Protein AF-A0A7S0EUP1-F1 (afdb_monomer_lite)

Radius of gyration: 25.53 Å; chains: 1; bounding box: 79×36×69 Å

Foldseek 3Di:
DPPVCPVVVLVVVVVVVVVVVVVVVPPPDPPPDPDDPDDDDDDDDDDDDDDDDPPDPPPPPDPPPDDPVNVCVPVVLVVVLVVLLVVLQVCQVLLVVCLVVLANPPPQCQVLLSQLLVLVLQCLVCVVVVPVSSVSSRVSSNVSSVVSNVSVQVSCPPPHPCNVVSVCCNVVSVVVSCVVSCCVVVVPPPPD

Structure (mmCIF, N/CA/C/O backbone):
data_AF-A0A7S0EUP1-F1
#
_entry.id   AF-A0A7S0EUP1-F1
#
loop_
_atom_site.group_PDB
_atom_site.id
_atom_site.type_symbol
_atom_site.label_atom_id
_atom_site.label_alt_id
_atom_site.label_comp_id
_atom_site.label_asym_id
_atom_site.label_entity_id
_atom_site.label_seq_id
_atom_site.pdbx_PDB_ins_code
_atom_site.Cartn_x
_atom_site.Cartn_y
_atom_site.Cartn_z
_atom_site.occupancy
_atom_site.B_iso_or_equiv
_atom_site.auth_seq_id
_atom_site.auth_comp_id
_atom_site.auth_asym_id
_atom_site.auth_atom_id
_atom_site.pdbx_PDB_model_num
ATOM 1 N N . VAL A 1 1 ? -29.464 3.414 3.452 1.00 40.53 1 VAL A N 1
ATOM 2 C CA . VAL A 1 1 ? -29.486 2.999 2.027 1.00 40.53 1 VAL A CA 1
ATOM 3 C C . VAL A 1 1 ? -28.199 3.430 1.307 1.00 40.53 1 VAL A C 1
ATOM 5 O O . VAL A 1 1 ? -27.909 2.930 0.233 1.00 40.53 1 VAL A O 1
ATOM 8 N N . ASP A 1 2 ? -27.314 4.183 1.969 1.00 42.66 2 ASP A N 1
ATOM 9 C CA . ASP A 1 2 ? -26.040 4.679 1.410 1.00 42.66 2 ASP A CA 1
ATOM 10 C C . ASP A 1 2 ? -24.843 3.704 1.450 1.00 42.66 2 ASP A C 1
ATOM 12 O O . ASP A 1 2 ? -23.745 4.044 1.022 1.00 42.66 2 ASP A O 1
ATOM 16 N N . LEU A 1 3 ? -25.026 2.472 1.939 1.00 43.38 3 LEU A N 1
ATOM 17 C CA . LEU A 1 3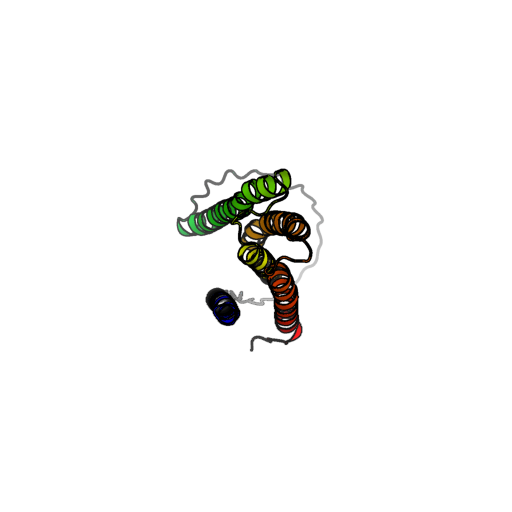 ? -23.946 1.476 2.075 1.00 43.38 3 LEU A CA 1
ATOM 18 C C . LEU A 1 3 ? -23.713 0.619 0.818 1.00 43.38 3 LEU A C 1
ATOM 20 O O . LEU A 1 3 ? -22.712 -0.086 0.743 1.00 43.38 3 LEU A O 1
ATOM 24 N N . LEU A 1 4 ? -24.596 0.699 -0.182 1.00 40.56 4 LEU A N 1
ATOM 25 C CA . LEU A 1 4 ? -24.480 -0.056 -1.440 1.00 40.56 4 LEU A CA 1
ATOM 26 C C . LEU A 1 4 ? -23.762 0.715 -2.561 1.00 40.56 4 LEU A C 1
ATOM 28 O O . LEU A 1 4 ? -23.446 0.133 -3.593 1.00 40.56 4 LEU A O 1
ATOM 32 N N . VAL A 1 5 ? -23.456 2.000 -2.352 1.00 45.22 5 VAL A N 1
ATOM 33 C CA . VAL A 1 5 ? -22.794 2.857 -3.355 1.00 45.22 5 VAL A CA 1
ATOM 34 C C . VAL A 1 5 ? -21.263 2.859 -3.202 1.00 45.22 5 VAL A C 1
ATOM 36 O O . VAL A 1 5 ? -20.550 3.208 -4.139 1.00 45.22 5 VAL A O 1
ATOM 39 N N . GLN A 1 6 ? -20.711 2.405 -2.071 1.00 44.81 6 GLN A N 1
ATOM 40 C CA . GLN A 1 6 ? -19.262 2.452 -1.830 1.00 44.81 6 GLN A CA 1
ATOM 41 C C . GLN A 1 6 ? -18.363 1.533 -2.688 1.00 44.81 6 GLN A C 1
ATOM 43 O O . GLN A 1 6 ? -17.251 1.977 -2.990 1.00 44.81 6 GLN A O 1
ATOM 48 N N . PRO A 1 7 ? -18.750 0.320 -3.146 1.00 49.88 7 PRO A N 1
ATOM 49 C CA . PRO A 1 7 ? -17.817 -0.496 -3.929 1.00 49.88 7 PRO A CA 1
ATOM 50 C C . PRO A 1 7 ? -17.544 0.094 -5.323 1.00 49.88 7 PRO A C 1
ATOM 52 O O . PRO A 1 7 ? -16.466 -0.119 -5.872 1.00 49.88 7 PRO A O 1
ATOM 55 N N . ALA A 1 8 ? -18.466 0.893 -5.874 1.00 41.78 8 ALA A N 1
ATOM 56 C CA . ALA A 1 8 ? -18.314 1.491 -7.200 1.00 41.78 8 ALA A CA 1
ATOM 57 C C . ALA A 1 8 ? -17.192 2.543 -7.248 1.00 41.78 8 ALA A C 1
ATOM 59 O O . ALA A 1 8 ? -16.405 2.560 -8.188 1.00 41.78 8 ALA A O 1
ATOM 60 N N . TRP A 1 9 ? -17.051 3.371 -6.209 1.00 44.22 9 TRP A N 1
ATOM 61 C CA . TRP A 1 9 ? -15.986 4.381 -6.145 1.00 44.22 9 TRP A CA 1
ATOM 62 C C . TRP A 1 9 ? -14.607 3.757 -5.943 1.00 44.22 9 TRP A C 1
ATOM 64 O O . TRP A 1 9 ? -13.640 4.213 -6.547 1.00 44.22 9 TRP A O 1
ATOM 74 N N . ALA A 1 10 ? -14.517 2.684 -5.152 1.00 46.25 10 ALA A N 1
ATOM 75 C CA . ALA A 1 10 ? -13.278 1.929 -4.996 1.00 46.25 10 ALA A CA 1
ATOM 76 C C . ALA A 1 10 ? -12.865 1.261 -6.316 1.00 46.25 10 ALA A C 1
ATOM 78 O O . ALA A 1 10 ? -11.698 1.335 -6.690 1.00 46.25 10 ALA A O 1
ATOM 79 N N . MET A 1 11 ? -13.818 0.696 -7.070 1.00 48.28 11 MET A N 1
ATOM 80 C CA . MET A 1 11 ? -13.548 0.163 -8.408 1.00 48.28 11 MET A CA 1
ATOM 81 C C . MET A 1 11 ? -13.190 1.254 -9.419 1.00 48.28 11 MET A C 1
ATOM 83 O O . MET A 1 11 ? -12.338 1.011 -10.264 1.00 48.28 11 MET A O 1
ATOM 87 N N . LEU A 1 12 ? -13.767 2.455 -9.337 1.00 49.44 12 LEU A N 1
ATOM 88 C CA . LEU A 1 12 ? -13.414 3.580 -10.211 1.00 49.44 12 LEU A CA 1
ATOM 89 C C . LEU A 1 12 ? -12.029 4.152 -9.890 1.00 49.44 12 LEU A C 1
ATOM 91 O O . LEU A 1 12 ? -11.279 4.463 -10.813 1.00 49.44 12 LEU A O 1
ATOM 95 N N . LEU A 1 13 ? -11.649 4.227 -8.612 1.00 51.53 13 LEU A N 1
ATOM 96 C CA . LEU A 1 13 ? -10.283 4.550 -8.187 1.00 51.53 13 LEU A CA 1
ATOM 97 C C . LEU A 1 13 ? -9.297 3.482 -8.661 1.00 51.53 13 LEU A C 1
ATOM 99 O O . LEU A 1 13 ? -8.255 3.828 -9.207 1.00 51.53 13 LEU A O 1
ATOM 103 N N . PHE A 1 14 ? -9.648 2.201 -8.524 1.00 49.12 14 PHE A N 1
ATOM 104 C CA . PHE A 1 14 ? -8.824 1.090 -8.998 1.00 49.12 14 PHE A CA 1
ATOM 105 C C . PHE A 1 14 ? -8.705 1.082 -10.529 1.00 49.12 14 PHE A C 1
ATOM 107 O O . PHE A 1 14 ? -7.613 0.908 -11.051 1.00 49.12 14 PHE A O 1
ATOM 114 N N . SER A 1 15 ? -9.791 1.369 -11.251 1.00 46.56 15 SER A N 1
ATOM 115 C CA . SER A 1 15 ? -9.812 1.492 -12.717 1.00 46.56 15 SER A CA 1
ATOM 116 C C . SER A 1 15 ? -9.016 2.704 -13.197 1.00 46.56 15 SER A C 1
ATOM 118 O O . SER A 1 15 ? -8.303 2.615 -14.190 1.00 46.56 15 SER A O 1
ATOM 120 N N . SER A 1 16 ? -9.082 3.825 -12.473 1.00 47.06 16 SER A N 1
ATOM 121 C CA . SER A 1 16 ? -8.298 5.029 -12.773 1.00 47.06 16 SER A CA 1
ATOM 122 C C . SER A 1 16 ? -6.808 4.806 -12.506 1.00 47.06 16 SER A C 1
ATOM 124 O O . SER A 1 16 ? -5.974 5.206 -13.313 1.00 47.06 16 SER A O 1
ATOM 126 N N . LEU A 1 17 ? -6.467 4.097 -11.424 1.00 50.16 17 LEU A N 1
ATOM 127 C CA . LEU A 1 17 ? -5.104 3.651 -11.124 1.00 50.16 17 LEU A CA 1
ATOM 128 C C . LEU A 1 17 ? -4.578 2.676 -12.187 1.00 50.16 17 LEU A C 1
ATOM 130 O O . LEU A 1 17 ? -3.443 2.825 -12.636 1.00 50.16 17 LEU A O 1
ATOM 134 N N . LEU A 1 18 ? -5.411 1.737 -12.644 1.00 51.88 18 LEU A N 1
ATOM 135 C CA . LEU A 1 18 ? -5.081 0.802 -13.722 1.00 51.88 18 LEU A CA 1
ATOM 136 C C . LEU A 1 18 ? -4.867 1.537 -15.058 1.00 51.88 18 LEU A C 1
ATOM 138 O O . LEU A 1 18 ? -3.911 1.251 -15.776 1.00 51.88 18 LEU A O 1
ATOM 142 N N . ALA A 1 19 ? -5.706 2.532 -15.364 1.00 47.28 19 ALA A N 1
ATOM 143 C CA . ALA A 1 19 ? -5.577 3.369 -16.554 1.00 47.28 19 ALA A CA 1
ATOM 144 C C . ALA A 1 19 ? -4.312 4.247 -16.516 1.00 47.28 19 ALA A C 1
ATOM 146 O O . ALA A 1 19 ? -3.619 4.373 -17.526 1.00 47.28 19 ALA A O 1
ATOM 147 N N . SER A 1 20 ? -3.954 4.809 -15.355 1.00 46.6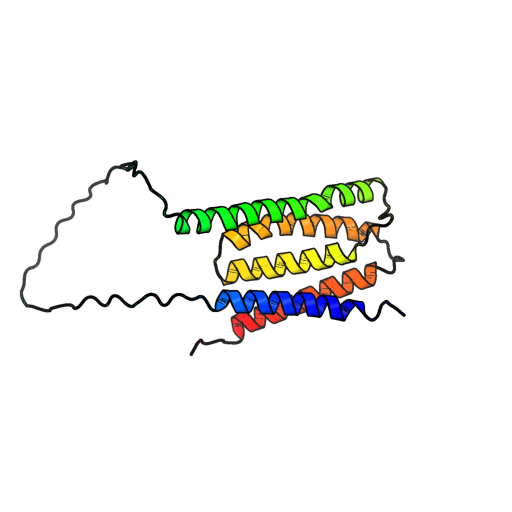6 20 SER A N 1
ATOM 148 C CA . SER A 1 20 ? -2.698 5.553 -15.180 1.00 46.66 20 SER A CA 1
ATOM 149 C C . SER A 1 20 ? -1.458 4.658 -15.278 1.00 46.66 20 SER A C 1
ATOM 151 O O . SER A 1 20 ? -0.453 5.081 -15.848 1.00 46.66 20 SER A O 1
ATOM 153 N N . ALA A 1 21 ? -1.520 3.415 -14.792 1.00 46.88 21 ALA A N 1
ATOM 154 C CA . ALA A 1 21 ? -0.434 2.446 -14.947 1.00 46.88 21 ALA A CA 1
ATOM 155 C C . ALA A 1 21 ? -0.240 2.029 -16.419 1.00 46.88 21 ALA A C 1
ATOM 157 O O . ALA A 1 21 ? 0.891 1.982 -16.906 1.00 46.88 21 ALA A O 1
ATOM 158 N N . ALA A 1 22 ? -1.333 1.817 -17.161 1.00 44.09 22 ALA A N 1
ATOM 159 C CA . ALA A 1 22 ? -1.285 1.504 -18.590 1.00 44.09 22 ALA A CA 1
ATOM 160 C C . ALA A 1 22 ? -0.706 2.656 -19.434 1.00 44.09 22 ALA A C 1
ATOM 162 O O . ALA A 1 22 ? 0.051 2.415 -20.375 1.00 44.09 22 ALA A O 1
ATOM 163 N N . ALA A 1 23 ? -0.993 3.912 -19.074 1.00 47.16 23 ALA A N 1
ATOM 164 C CA . ALA A 1 23 ? -0.442 5.083 -19.759 1.00 47.16 23 ALA A CA 1
ATOM 165 C C . ALA A 1 23 ? 1.085 5.217 -19.588 1.00 47.16 23 ALA A C 1
ATOM 167 O O . ALA A 1 23 ? 1.767 5.679 -20.501 1.00 47.16 23 ALA A O 1
ATOM 168 N N . PHE A 1 24 ? 1.640 4.776 -18.454 1.00 42.31 24 PHE A N 1
ATOM 169 C CA . PHE A 1 24 ? 3.083 4.841 -18.195 1.00 42.31 24 PHE A CA 1
ATOM 170 C C . PHE A 1 24 ? 3.867 3.708 -18.883 1.00 42.31 24 PHE A C 1
ATOM 172 O O . PHE A 1 24 ? 5.020 3.896 -19.265 1.00 42.31 24 PHE A O 1
ATOM 179 N N . SER A 1 25 ? 3.229 2.554 -19.112 1.00 45.16 25 SER A N 1
ATOM 180 C CA . SER A 1 25 ? 3.839 1.411 -19.809 1.00 45.16 25 SER A CA 1
ATOM 181 C C . SER A 1 25 ? 4.102 1.658 -21.303 1.00 45.16 25 SER A C 1
ATOM 183 O O . SER A 1 25 ? 4.879 0.921 -21.905 1.00 45.16 25 SER A O 1
ATOM 185 N N . ASN A 1 26 ? 3.487 2.676 -21.915 1.00 42.88 26 ASN A N 1
ATOM 186 C CA . ASN A 1 26 ? 3.610 2.947 -23.354 1.00 42.88 26 ASN A CA 1
ATOM 187 C C . ASN A 1 26 ? 4.825 3.811 -23.746 1.00 42.88 26 ASN A C 1
ATOM 189 O O . ASN A 1 26 ? 5.068 4.022 -24.931 1.00 42.88 26 ASN A O 1
ATOM 193 N N . HIS A 1 27 ? 5.634 4.275 -22.788 1.00 43.12 27 HIS A N 1
ATOM 194 C CA . HIS A 1 27 ? 6.882 4.998 -23.067 1.00 43.12 27 HIS A CA 1
ATOM 195 C C . HIS A 1 27 ? 8.117 4.083 -23.036 1.00 43.12 27 HIS A C 1
ATOM 197 O O . HIS A 1 27 ? 9.160 4.416 -22.477 1.00 43.12 27 HIS A O 1
ATOM 203 N N . GLY A 1 28 ? 8.020 2.924 -23.690 1.00 44.00 28 GLY A N 1
ATOM 204 C CA . GLY A 1 28 ? 9.195 2.174 -24.120 1.00 44.00 28 GLY A CA 1
ATOM 205 C C . GLY A 1 28 ? 9.882 2.923 -25.260 1.00 44.00 28 GLY A C 1
ATOM 206 O O . GLY A 1 28 ? 9.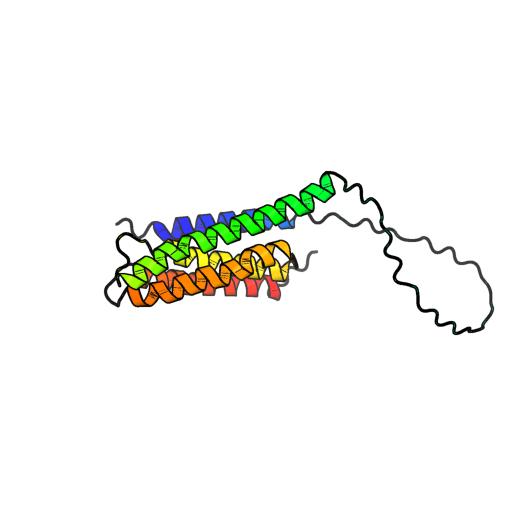504 2.785 -26.418 1.00 44.00 28 GLY A O 1
ATOM 207 N N . THR A 1 29 ? 10.880 3.748 -24.948 1.00 49.41 29 THR A N 1
ATOM 208 C CA . THR A 1 29 ? 11.808 4.290 -25.949 1.00 49.41 29 THR A CA 1
ATOM 209 C C . THR A 1 29 ? 12.403 3.139 -26.766 1.00 49.41 29 THR A C 1
ATOM 211 O O . THR A 1 29 ? 13.040 2.265 -26.171 1.00 49.41 29 THR A O 1
ATOM 214 N N . PRO A 1 30 ? 12.255 3.116 -28.103 1.00 44.34 30 PRO A N 1
ATOM 215 C CA . PRO A 1 30 ? 12.937 2.130 -28.922 1.00 44.34 30 PRO A CA 1
ATOM 216 C C . PRO A 1 30 ? 14.434 2.437 -28.869 1.00 44.34 30 PRO A C 1
ATOM 218 O O . PRO A 1 30 ? 14.899 3.433 -29.425 1.00 44.34 30 PRO A O 1
ATOM 221 N N . LEU A 1 31 ? 15.198 1.590 -28.175 1.00 45.16 31 LEU A N 1
ATOM 222 C CA . LEU A 1 31 ? 16.647 1.567 -28.316 1.00 45.16 31 LEU A CA 1
ATOM 223 C C . LEU A 1 31 ? 16.950 1.188 -29.762 1.00 45.16 31 LEU A C 1
ATOM 225 O O . LEU A 1 31 ? 16.877 0.023 -30.152 1.00 45.16 31 LEU A O 1
ATOM 229 N N . GLN A 1 32 ? 17.253 2.210 -30.562 1.00 45.97 32 GLN A N 1
ATOM 230 C CA . GLN A 1 32 ? 17.803 2.048 -31.890 1.00 45.97 32 GLN A CA 1
ATOM 231 C C . GLN A 1 32 ? 18.997 1.100 -31.822 1.00 45.97 32 GLN A C 1
ATOM 233 O O . GLN A 1 32 ? 20.021 1.346 -31.185 1.00 45.97 32 GLN A O 1
ATOM 238 N N . GLN A 1 33 ? 18.799 0.001 -32.526 1.00 45.34 33 GLN A N 1
ATOM 239 C CA . GLN A 1 33 ? 19.725 -1.052 -32.860 1.00 45.34 33 GLN A CA 1
ATOM 240 C C . GLN A 1 33 ? 20.946 -0.462 -33.593 1.00 45.34 33 GLN A C 1
ATOM 242 O O . GLN A 1 33 ? 20.989 -0.395 -34.822 1.00 45.34 33 GLN A O 1
ATOM 247 N N . LEU A 1 34 ? 21.957 -0.017 -32.844 1.00 44.56 34 LEU A N 1
ATOM 248 C CA . LEU A 1 34 ? 23.282 0.305 -33.379 1.00 44.56 34 LEU A CA 1
ATOM 249 C C . LEU A 1 34 ? 23.977 -1.004 -33.765 1.00 44.56 34 LEU A C 1
ATOM 251 O O . LEU A 1 34 ? 24.687 -1.629 -32.984 1.00 44.56 34 LEU A O 1
ATOM 255 N N . ARG A 1 35 ? 23.697 -1.439 -34.993 1.00 43.53 35 ARG A N 1
ATOM 256 C CA . ARG A 1 35 ? 24.307 -2.575 -35.684 1.00 43.53 35 ARG A CA 1
ATOM 257 C C . ARG A 1 35 ? 25.721 -2.162 -36.127 1.00 43.53 35 ARG A C 1
ATOM 259 O O . ARG A 1 35 ? 25.828 -1.325 -37.026 1.00 43.53 35 ARG A O 1
ATOM 266 N N . PRO A 1 36 ? 26.815 -2.709 -35.569 1.00 43.06 36 PRO A N 1
ATOM 267 C CA . PRO A 1 36 ? 28.133 -2.485 -36.141 1.00 43.06 36 PRO A CA 1
ATOM 268 C C . PRO A 1 36 ? 28.239 -3.298 -37.437 1.00 43.06 36 PRO A C 1
ATOM 270 O O . PRO A 1 36 ? 28.042 -4.513 -37.443 1.00 43.06 36 PRO A O 1
ATOM 273 N N . ARG A 1 37 ? 28.534 -2.625 -38.555 1.00 43.97 37 ARG A N 1
ATOM 274 C CA . ARG A 1 37 ? 28.959 -3.279 -39.799 1.00 43.97 37 ARG A CA 1
ATOM 275 C C . ARG A 1 37 ? 30.317 -3.938 -39.549 1.00 43.97 37 ARG A C 1
ATOM 277 O O . ARG A 1 37 ? 31.331 -3.250 -39.509 1.00 43.97 37 ARG A O 1
ATOM 284 N N . ALA A 1 38 ? 30.332 -5.258 -39.393 1.00 42.44 38 ALA A N 1
ATOM 285 C CA . ALA A 1 38 ? 31.558 -6.038 -39.471 1.00 42.44 38 ALA A CA 1
ATOM 286 C C . ALA A 1 38 ? 31.992 -6.120 -40.944 1.00 42.44 38 ALA A C 1
ATOM 288 O O . ALA A 1 38 ? 31.343 -6.770 -41.762 1.00 42.44 38 ALA A O 1
ATOM 289 N N . CYS A 1 39 ? 33.065 -5.404 -41.272 1.00 44.62 39 CYS A N 1
ATOM 290 C CA . CYS A 1 39 ? 33.837 -5.598 -42.490 1.00 44.62 39 CYS A CA 1
ATOM 291 C C . CYS A 1 39 ? 34.786 -6.773 -42.220 1.00 44.62 39 CYS A C 1
ATOM 293 O O . CYS A 1 39 ? 35.649 -6.666 -41.351 1.00 44.62 39 CYS A O 1
ATOM 295 N N . ALA A 1 40 ? 34.577 -7.907 -42.886 1.00 41.16 40 ALA A N 1
ATOM 296 C CA . ALA A 1 40 ? 35.471 -9.054 -42.801 1.00 41.16 40 ALA A CA 1
ATOM 297 C C . ALA A 1 40 ? 36.514 -8.954 -43.921 1.00 41.16 40 ALA A C 1
ATOM 299 O O . ALA A 1 40 ? 36.193 -9.134 -45.094 1.00 41.16 40 ALA A O 1
ATOM 300 N N . THR A 1 41 ? 37.754 -8.665 -43.538 1.00 44.25 41 THR A N 1
ATOM 301 C CA . THR A 1 41 ? 38.967 -8.888 -44.334 1.00 44.25 41 THR A CA 1
ATOM 302 C C . THR A 1 41 ? 39.866 -9.861 -43.580 1.00 44.25 41 THR A C 1
ATOM 304 O O . THR A 1 41 ? 39.944 -9.816 -42.353 1.00 44.25 41 THR A O 1
ATOM 307 N N . SER A 1 42 ? 40.471 -10.757 -44.351 1.00 46.28 42 SER A N 1
ATOM 308 C CA . SER A 1 42 ? 41.207 -11.957 -43.968 1.00 46.28 42 SER A CA 1
ATOM 309 C C . SER A 1 42 ? 42.456 -11.764 -43.093 1.00 46.28 42 SER A C 1
ATOM 311 O O . SER A 1 42 ? 43.034 -10.683 -43.026 1.00 46.28 42 SER A O 1
ATOM 313 N N . ASP A 1 43 ? 42.882 -12.916 -42.559 1.00 39.75 43 ASP A N 1
ATOM 314 C CA . ASP A 1 43 ? 44.258 -13.365 -42.282 1.00 39.75 43 ASP A CA 1
ATOM 315 C C . ASP A 1 43 ? 44.783 -13.372 -40.827 1.00 39.75 43 ASP A C 1
ATOM 317 O O . ASP A 1 43 ? 45.139 -12.365 -40.231 1.00 39.75 43 ASP A O 1
ATOM 321 N N . THR A 1 44 ? 44.855 -14.609 -40.311 1.00 46.84 44 THR A N 1
ATOM 322 C CA . THR A 1 44 ? 46.030 -15.301 -39.738 1.00 46.84 44 THR A CA 1
ATOM 323 C C . THR A 1 44 ? 46.865 -14.616 -38.639 1.00 46.84 44 THR A C 1
ATOM 325 O O . THR A 1 44 ? 47.567 -13.651 -38.903 1.00 46.84 44 THR A O 1
ATOM 328 N N . VAL A 1 45 ? 46.890 -15.230 -37.437 1.00 47.12 45 VAL A N 1
ATOM 329 C CA . VAL A 1 45 ? 48.070 -15.622 -36.608 1.00 47.12 45 VAL A CA 1
ATOM 330 C C . VAL A 1 45 ? 47.669 -15.773 -35.121 1.00 47.12 45 VAL A C 1
ATOM 332 O O . VAL A 1 45 ? 47.114 -14.871 -34.502 1.00 47.12 45 VAL A O 1
ATOM 335 N N . GLN A 1 46 ? 47.968 -16.945 -34.544 1.00 46.59 46 GLN A N 1
ATOM 336 C CA . GLN A 1 46 ? 47.912 -17.264 -33.107 1.00 46.59 46 GLN A CA 1
ATOM 337 C C . GLN A 1 46 ? 49.039 -16.570 -32.318 1.00 46.59 46 GLN A C 1
ATOM 339 O O . GLN A 1 46 ? 50.182 -16.654 -32.752 1.00 46.59 46 GLN A O 1
ATOM 344 N N . GLN A 1 47 ? 48.764 -16.050 -31.108 1.00 47.81 47 GLN A N 1
ATOM 345 C CA . GLN A 1 47 ? 49.397 -16.507 -29.845 1.00 47.81 47 GLN A CA 1
ATOM 346 C C . GLN A 1 47 ? 48.911 -15.747 -28.579 1.00 47.81 47 GLN A C 1
ATOM 348 O O . GLN A 1 47 ? 48.418 -14.625 -28.687 1.00 47.81 47 GLN A O 1
ATOM 353 N N . PRO A 1 48 ? 49.025 -16.363 -27.376 1.00 50.12 48 PRO A N 1
ATOM 354 C CA . PRO A 1 48 ? 48.453 -15.887 -26.115 1.00 50.12 48 PRO A CA 1
ATOM 355 C C . PRO A 1 48 ? 49.452 -15.064 -25.283 1.00 50.12 48 PRO A C 1
ATOM 357 O O . PRO A 1 48 ? 50.636 -15.388 -25.229 1.00 50.12 48 PRO A O 1
ATOM 360 N N . CYS A 1 49 ? 48.976 -14.055 -24.547 1.00 41.94 49 CYS A N 1
ATOM 361 C CA . CYS A 1 49 ? 49.752 -13.456 -23.459 1.00 41.94 49 CYS A CA 1
ATOM 362 C C . CYS A 1 49 ? 48.840 -13.030 -22.299 1.00 41.94 49 CYS A C 1
ATOM 364 O O . CYS A 1 49 ? 48.031 -12.109 -22.404 1.00 41.94 49 CYS A O 1
ATOM 366 N N . LEU A 1 50 ? 48.980 -13.762 -21.196 1.00 50.53 50 LEU A N 1
ATOM 367 C CA . LEU A 1 50 ? 48.428 -13.494 -19.873 1.00 50.53 50 LEU A CA 1
ATOM 368 C C . LEU A 1 50 ? 49.156 -12.273 -19.285 1.00 50.53 50 LEU A C 1
ATOM 370 O O . LEU A 1 50 ? 50.336 -12.363 -18.958 1.00 50.53 50 LEU A O 1
ATOM 374 N N . VAL A 1 51 ? 48.461 -11.147 -19.111 1.00 54.31 51 VAL A N 1
ATOM 375 C CA . VAL A 1 51 ? 48.929 -10.041 -18.260 1.00 54.31 51 VAL A CA 1
ATOM 376 C C . VAL A 1 51 ? 47.782 -9.609 -17.358 1.00 54.31 51 VAL A C 1
ATOM 378 O O . VAL A 1 51 ? 46.912 -8.827 -17.736 1.00 54.31 51 VAL A O 1
ATOM 381 N N . ALA A 1 52 ? 47.794 -10.131 -16.134 1.00 51.41 52 ALA A N 1
ATOM 382 C CA . ALA A 1 52 ? 47.064 -9.544 -15.026 1.00 51.41 52 ALA A CA 1
ATOM 383 C C . ALA A 1 52 ? 47.673 -8.169 -14.706 1.00 51.41 52 ALA A C 1
ATOM 385 O O . ALA A 1 52 ? 48.872 -8.056 -14.444 1.00 51.41 52 ALA A O 1
ATOM 386 N N . ARG A 1 53 ? 46.847 -7.120 -14.693 1.00 50.41 53 ARG A N 1
ATOM 387 C CA . ARG A 1 53 ? 47.162 -5.857 -14.017 1.00 50.41 53 ARG A CA 1
ATOM 388 C C . ARG A 1 53 ? 45.978 -5.437 -13.146 1.00 50.41 53 ARG A C 1
ATOM 390 O O . ARG A 1 53 ? 44.854 -5.404 -13.645 1.00 50.41 53 ARG A O 1
ATOM 397 N N . PRO A 1 54 ? 46.213 -5.099 -11.867 1.00 51.38 54 PRO A N 1
ATOM 398 C CA . PRO A 1 54 ? 45.193 -4.528 -11.011 1.00 51.38 54 PRO A CA 1
ATOM 399 C C . PRO A 1 54 ? 45.024 -3.067 -11.423 1.00 51.38 54 PRO A C 1
ATOM 401 O O . PRO A 1 54 ? 45.876 -2.220 -11.149 1.00 51.38 54 PRO A O 1
ATOM 404 N N . SER A 1 55 ? 43.940 -2.764 -12.127 1.00 53.38 55 SER A N 1
ATOM 405 C CA . SER A 1 55 ? 43.583 -1.381 -12.423 1.00 53.38 55 SER A CA 1
ATOM 406 C C . SER A 1 55 ? 43.005 -0.742 -11.166 1.00 53.38 55 SER A C 1
ATOM 408 O O . SER A 1 55 ? 41.810 -0.815 -10.897 1.00 53.38 55 SER A O 1
ATOM 410 N N . LEU A 1 56 ? 43.923 -0.186 -10.374 1.00 51.31 56 LEU A N 1
ATOM 411 C CA . LEU A 1 56 ? 43.848 1.140 -9.768 1.00 51.31 56 LEU A CA 1
ATOM 412 C C . LEU A 1 56 ? 42.446 1.757 -9.801 1.00 51.31 56 LEU A C 1
ATOM 414 O O . LEU A 1 56 ? 41.960 2.202 -10.842 1.00 51.31 56 LEU A O 1
ATOM 418 N N . LEU A 1 57 ? 41.848 1.814 -8.615 1.00 54.72 57 LEU A N 1
ATOM 419 C CA . LEU A 1 57 ? 40.629 2.536 -8.288 1.00 54.72 57 LEU A CA 1
ATOM 420 C C . LEU A 1 57 ? 40.895 4.041 -8.470 1.00 54.72 57 LEU A C 1
ATOM 422 O O . LEU A 1 57 ? 41.179 4.778 -7.530 1.00 54.72 57 LEU A O 1
ATOM 426 N N . LEU A 1 58 ? 40.888 4.481 -9.727 1.00 48.19 58 LEU A N 1
ATOM 427 C CA . LEU A 1 58 ? 40.990 5.874 -10.123 1.00 48.19 58 LEU A CA 1
ATOM 428 C C . LEU A 1 58 ? 39.607 6.481 -9.904 1.00 48.19 58 LEU A C 1
ATOM 430 O O . LEU A 1 58 ? 38.719 6.374 -10.751 1.00 48.19 58 LEU A O 1
ATOM 434 N N . ILE A 1 59 ? 39.420 7.083 -8.729 1.00 59.66 59 ILE A N 1
ATOM 435 C CA . ILE A 1 59 ? 38.282 7.951 -8.423 1.00 59.66 59 ILE A CA 1
ATOM 436 C C . ILE A 1 59 ? 38.394 9.151 -9.365 1.00 59.66 59 ILE A C 1
ATOM 438 O O . ILE A 1 59 ? 39.039 10.159 -9.081 1.00 59.66 59 ILE A O 1
ATOM 442 N N . ARG A 1 60 ? 37.822 8.996 -10.559 1.00 50.59 60 ARG A N 1
ATOM 443 C CA . ARG A 1 60 ? 37.719 10.040 -11.567 1.00 50.59 60 ARG A CA 1
ATOM 444 C C . ARG A 1 60 ? 36.682 11.026 -11.051 1.00 50.59 60 ARG A C 1
ATOM 446 O O . ARG A 1 60 ? 35.486 10.819 -11.234 1.00 50.59 60 ARG A O 1
ATOM 453 N N . GLY A 1 61 ? 37.155 12.081 -10.390 1.00 54.50 61 GLY A N 1
ATOM 454 C CA . GLY A 1 61 ? 36.391 13.291 -10.096 1.00 54.50 61 GLY A CA 1
ATOM 455 C C . GLY A 1 61 ? 35.967 13.968 -11.398 1.00 54.50 61 GLY A C 1
ATOM 456 O O . GLY A 1 61 ? 36.547 14.963 -11.818 1.00 54.50 61 GLY A O 1
ATOM 457 N N . GLY A 1 62 ? 35.000 13.374 -12.092 1.00 49.31 62 GLY A N 1
ATOM 458 C CA . GLY A 1 62 ? 34.356 13.961 -13.250 1.00 49.31 62 GLY A CA 1
ATOM 459 C C . GLY A 1 62 ? 33.270 14.900 -12.761 1.00 49.31 62 GLY A C 1
ATOM 460 O O . GLY A 1 62 ? 32.278 14.438 -12.204 1.00 49.31 62 GLY A O 1
ATOM 461 N N . GLN A 1 63 ? 33.458 16.202 -12.981 1.00 55.75 63 GLN A N 1
ATOM 462 C CA . GLN A 1 63 ? 32.394 17.203 -12.934 1.00 55.75 63 GLN A CA 1
ATOM 463 C C . GLN A 1 63 ? 31.239 16.731 -13.825 1.00 55.75 63 GLN A C 1
ATOM 465 O O . GLN A 1 63 ? 31.237 16.942 -15.037 1.00 55.75 63 GLN A O 1
ATOM 470 N N . THR A 1 64 ? 30.279 16.019 -13.240 1.00 58.12 64 THR A N 1
ATOM 471 C CA . THR A 1 64 ? 29.079 15.576 -13.939 1.00 58.12 64 THR A CA 1
ATOM 472 C C . THR A 1 64 ? 28.151 16.780 -13.948 1.00 58.12 64 THR A C 1
ATOM 474 O O . THR A 1 64 ? 27.357 16.978 -13.033 1.00 58.12 64 THR A O 1
ATOM 477 N N . GLN A 1 65 ? 28.306 17.646 -14.952 1.00 60.22 65 GLN A N 1
ATOM 478 C CA . GLN A 1 65 ? 27.243 18.561 -15.360 1.00 60.22 65 GLN A CA 1
ATOM 479 C C . GLN A 1 65 ? 26.050 17.677 -15.739 1.00 60.22 65 GLN A C 1
ATOM 481 O O . GLN A 1 65 ? 25.960 17.183 -16.861 1.00 60.22 65 GLN A O 1
ATOM 486 N N . MET A 1 66 ? 25.193 17.368 -14.763 1.00 61.28 66 MET A N 1
ATOM 487 C CA . MET A 1 66 ? 23.963 16.639 -15.026 1.00 61.28 66 MET A CA 1
ATOM 488 C C . MET A 1 66 ? 23.104 17.535 -15.905 1.00 61.28 66 MET A C 1
ATOM 490 O O . MET A 1 66 ? 22.777 18.658 -15.521 1.00 61.28 66 MET A O 1
ATOM 494 N N . SER A 1 67 ? 22.741 17.038 -17.088 1.00 82.19 67 SER A N 1
ATOM 495 C CA . SER A 1 67 ? 21.704 17.683 -17.886 1.00 82.19 67 SER A CA 1
ATOM 496 C C . SER A 1 67 ? 20.468 17.869 -17.008 1.00 82.19 67 SER A C 1
ATOM 498 O O . SER A 1 67 ? 20.140 16.986 -16.211 1.00 82.19 67 SER A O 1
ATOM 500 N N . LEU A 1 68 ? 19.764 18.993 -17.157 1.00 79.31 68 LEU A N 1
ATOM 501 C CA . LEU A 1 68 ? 18.538 19.271 -16.409 1.00 79.31 68 LEU A CA 1
ATOM 502 C C . LEU A 1 68 ? 17.564 18.081 -16.495 1.00 79.31 68 LEU A C 1
ATOM 504 O O . LEU A 1 68 ? 16.997 17.682 -15.486 1.00 79.31 68 LEU A O 1
ATOM 508 N N . ALA A 1 69 ? 17.467 17.417 -17.651 1.00 80.44 69 ALA A N 1
ATOM 509 C CA . ALA A 1 69 ? 16.656 16.208 -17.813 1.00 80.44 69 ALA A CA 1
ATOM 510 C C . ALA A 1 69 ? 17.100 15.042 -16.903 1.00 80.44 69 ALA A C 1
ATOM 512 O O . ALA A 1 69 ? 16.265 14.370 -16.299 1.00 80.44 69 ALA A O 1
ATOM 513 N N . GLN A 1 70 ? 18.411 14.824 -16.758 1.00 80.19 70 GLN A N 1
ATOM 514 C CA . GLN A 1 70 ? 18.959 13.789 -15.876 1.00 80.19 70 GLN A CA 1
ATOM 515 C C . GLN A 1 70 ? 18.746 14.144 -14.403 1.00 80.19 70 GLN A C 1
ATOM 517 O O . GLN A 1 70 ? 18.354 13.281 -13.621 1.00 80.19 70 GLN A O 1
ATOM 522 N N . ALA A 1 71 ? 18.915 15.415 -14.037 1.00 81.19 71 ALA A N 1
ATOM 523 C CA . ALA A 1 71 ? 18.608 15.892 -12.694 1.00 81.19 71 ALA A CA 1
ATOM 524 C C . ALA A 1 71 ? 17.126 15.643 -12.350 1.00 81.19 71 ALA A C 1
ATOM 526 O O . ALA A 1 71 ? 16.825 14.988 -11.351 1.00 81.19 71 ALA A O 1
ATOM 527 N N . PHE A 1 72 ? 16.192 16.075 -13.203 1.00 87.38 72 PHE A N 1
ATOM 528 C CA . PHE A 1 72 ? 14.754 15.872 -12.982 1.00 87.38 72 PHE A CA 1
ATOM 529 C C . PHE A 1 72 ? 14.372 14.391 -12.866 1.00 87.38 72 PHE A C 1
ATOM 531 O O . PHE A 1 72 ? 13.549 14.051 -12.016 1.00 87.38 72 PHE A O 1
ATOM 538 N N . SER A 1 73 ? 15.010 13.507 -13.642 1.00 83.88 73 SER A N 1
ATOM 539 C CA . SER A 1 73 ? 14.763 12.058 -13.585 1.00 83.88 73 SER A CA 1
ATOM 540 C C . SER A 1 73 ? 15.121 11.405 -12.245 1.00 83.88 73 SER A C 1
ATOM 542 O O . SER A 1 73 ? 14.635 10.316 -11.957 1.00 83.88 73 SER A O 1
ATOM 544 N N . VAL A 1 74 ? 15.931 12.067 -11.412 1.00 88.38 74 VAL A N 1
ATOM 545 C CA . VAL A 1 74 ? 16.313 11.594 -10.073 1.00 88.38 74 VAL A CA 1
ATOM 546 C C . VAL A 1 74 ? 15.571 12.370 -8.985 1.00 88.38 74 VAL A C 1
ATOM 548 O O . VAL A 1 74 ? 15.026 11.767 -8.062 1.00 88.38 74 VAL A O 1
ATOM 551 N N . TYR A 1 75 ? 15.494 13.700 -9.094 1.00 90.25 75 TYR A N 1
ATOM 552 C CA . TYR A 1 75 ? 14.869 14.538 -8.067 1.00 90.25 75 TYR A CA 1
ATOM 553 C C . TYR A 1 75 ? 13.361 14.317 -7.954 1.00 90.25 75 TYR A C 1
ATOM 555 O O . TYR A 1 75 ? 12.846 14.208 -6.841 1.00 90.25 75 TYR A O 1
ATOM 563 N N . ALA A 1 76 ? 12.651 14.224 -9.082 1.00 90.00 76 ALA A N 1
ATOM 564 C CA . ALA A 1 76 ? 11.205 14.030 -9.074 1.00 90.00 76 ALA A CA 1
ATOM 565 C C . ALA A 1 76 ? 10.789 12.719 -8.373 1.00 90.00 76 ALA A C 1
ATOM 567 O O . ALA A 1 76 ? 9.985 12.788 -7.437 1.00 90.00 76 ALA A O 1
ATOM 568 N N . PRO A 1 77 ? 11.341 11.536 -8.723 1.00 89.38 77 PRO A N 1
ATOM 569 C CA . PRO A 1 77 ? 10.993 10.310 -8.010 1.00 89.38 77 PRO A CA 1
ATOM 570 C C . PRO A 1 77 ? 11.516 10.288 -6.570 1.00 89.38 77 PRO A C 1
ATOM 572 O O . PRO A 1 77 ? 10.817 9.773 -5.703 1.00 89.38 77 PRO A O 1
ATOM 575 N N . ALA A 1 78 ? 12.680 10.878 -6.271 1.00 90.31 78 ALA A N 1
ATOM 576 C CA . ALA A 1 78 ? 13.186 10.947 -4.898 1.00 90.31 78 ALA A CA 1
ATOM 577 C C . ALA A 1 78 ? 12.247 11.739 -3.972 1.00 90.31 78 ALA A C 1
ATOM 579 O O . ALA A 1 78 ? 11.910 11.271 -2.884 1.00 90.31 78 ALA A O 1
ATOM 580 N N . MET A 1 79 ? 11.759 12.900 -4.418 1.00 92.56 79 MET A N 1
ATOM 581 C CA . MET A 1 79 ? 10.752 13.662 -3.674 1.00 92.56 79 MET A CA 1
ATOM 582 C C . MET A 1 79 ? 9.444 12.878 -3.544 1.00 92.56 79 MET A C 1
ATOM 584 O O . MET A 1 79 ? 8.867 12.835 -2.460 1.00 92.56 79 MET A O 1
ATOM 588 N N . GLY A 1 80 ? 9.024 12.179 -4.604 1.00 91.06 80 GLY A N 1
ATOM 589 C CA . GLY A 1 80 ? 7.866 11.285 -4.562 1.00 91.06 80 GLY A CA 1
ATOM 590 C C . GLY A 1 80 ? 7.995 10.185 -3.502 1.00 91.06 80 GLY A C 1
ATOM 591 O O . GLY A 1 80 ? 7.048 9.943 -2.753 1.00 91.06 80 GLY A O 1
ATOM 592 N N . VAL A 1 81 ? 9.172 9.564 -3.376 1.00 92.56 81 VAL A N 1
ATOM 593 C CA . VAL A 1 81 ? 9.468 8.563 -2.336 1.00 92.56 81 VAL A CA 1
ATOM 594 C C . VAL A 1 81 ? 9.335 9.165 -0.942 1.00 92.56 81 VAL A C 1
ATOM 596 O O . VAL A 1 81 ? 8.684 8.569 -0.082 1.00 92.56 81 VAL A O 1
ATOM 599 N N . LEU A 1 82 ? 9.918 10.341 -0.708 1.00 93.62 82 LEU A N 1
ATOM 600 C CA . LEU A 1 82 ? 9.872 10.999 0.598 1.00 93.62 82 LEU A CA 1
ATOM 601 C C . LEU A 1 82 ? 8.443 11.389 0.984 1.00 93.62 82 LEU A C 1
ATOM 603 O O . LEU A 1 82 ? 7.989 11.052 2.077 1.00 93.62 82 LEU A O 1
ATOM 607 N N . THR A 1 83 ? 7.714 12.042 0.079 1.00 92.44 83 THR A N 1
ATOM 608 C CA . THR A 1 83 ? 6.336 12.479 0.326 1.00 92.44 83 THR A CA 1
ATOM 609 C C . THR A 1 83 ? 5.396 11.295 0.545 1.00 92.44 83 THR A C 1
ATOM 611 O O . THR A 1 83 ? 4.589 11.329 1.472 1.00 92.44 83 THR A O 1
ATOM 614 N N . SER A 1 84 ? 5.521 10.228 -0.250 1.00 91.62 84 SER A N 1
ATOM 615 C CA . SER A 1 84 ? 4.664 9.041 -0.111 1.00 91.62 84 SER A CA 1
ATOM 616 C C . SER A 1 84 ? 4.874 8.362 1.238 1.00 91.62 84 SER A C 1
ATOM 618 O O . SER A 1 84 ? 3.911 8.106 1.959 1.00 91.62 84 SER A O 1
ATOM 620 N N . ASN A 1 85 ? 6.134 8.151 1.630 1.00 92.44 85 ASN A N 1
ATOM 621 C CA . ASN A 1 85 ? 6.444 7.576 2.934 1.00 92.44 85 ASN A CA 1
ATOM 622 C C . ASN A 1 85 ? 5.923 8.463 4.070 1.00 92.44 85 ASN A C 1
ATOM 624 O O . ASN A 1 85 ? 5.220 7.962 4.945 1.00 92.44 85 ASN A O 1
ATOM 628 N N . ALA A 1 86 ? 6.171 9.776 4.030 1.00 92.50 86 ALA A N 1
ATOM 629 C CA . ALA A 1 86 ? 5.654 10.705 5.037 1.00 92.50 86 ALA A CA 1
ATOM 630 C C . ALA A 1 86 ? 4.124 10.612 5.192 1.00 92.50 86 ALA A C 1
ATOM 632 O O . ALA A 1 86 ? 3.619 10.608 6.316 1.00 92.50 86 ALA A O 1
ATOM 633 N N . LEU A 1 87 ? 3.390 10.458 4.085 1.00 91.25 87 LEU A N 1
ATOM 634 C CA . LEU A 1 87 ? 1.937 10.305 4.106 1.00 91.25 87 LEU A CA 1
ATOM 635 C C . LEU A 1 87 ? 1.496 8.991 4.770 1.00 91.25 87 LEU A C 1
ATOM 637 O O . LEU A 1 87 ? 0.562 9.001 5.571 1.00 91.25 87 LEU A O 1
ATOM 641 N N . TYR A 1 88 ? 2.182 7.875 4.503 1.00 89.88 88 TYR A N 1
ATOM 642 C CA . TYR A 1 88 ? 1.893 6.603 5.175 1.00 89.88 88 TYR A CA 1
ATOM 643 C C . TYR A 1 88 ? 2.157 6.685 6.682 1.00 89.88 88 TYR A C 1
ATOM 645 O O . TYR A 1 88 ? 1.337 6.227 7.481 1.00 89.88 88 TYR A O 1
ATOM 653 N N . PHE A 1 89 ? 3.264 7.319 7.083 1.00 89.81 89 PHE A N 1
ATOM 654 C CA . PHE A 1 89 ? 3.594 7.503 8.496 1.00 89.81 89 PHE A CA 1
ATOM 655 C C . PHE A 1 89 ? 2.660 8.498 9.202 1.00 89.81 89 PHE A C 1
ATOM 657 O O . PHE A 1 89 ? 2.449 8.369 10.406 1.00 89.81 89 PHE A O 1
ATOM 664 N N . SER A 1 90 ? 2.026 9.428 8.482 1.00 90.88 90 SER A N 1
ATOM 665 C CA . SER A 1 90 ? 1.090 10.403 9.062 1.00 90.88 90 SER A CA 1
ATOM 666 C C . SER A 1 90 ? -0.134 9.765 9.728 1.00 90.88 90 SER A C 1
ATOM 668 O O . SER A 1 90 ? -0.713 10.370 10.628 1.00 90.88 90 SER A O 1
ATOM 670 N N . ALA A 1 91 ? -0.550 8.567 9.306 1.00 86.25 91 ALA A N 1
ATOM 671 C CA . ALA A 1 91 ? -1.705 7.880 9.888 1.00 86.25 91 ALA A CA 1
ATOM 672 C C . ALA A 1 91 ? -1.368 7.114 11.183 1.00 86.25 91 ALA A C 1
ATOM 674 O O . ALA A 1 91 ? -2.266 6.799 11.965 1.00 86.25 91 ALA A O 1
ATOM 675 N N . LEU A 1 92 ? -0.086 6.818 11.434 1.00 88.12 92 LEU A N 1
ATOM 676 C CA . LEU A 1 92 ? 0.337 6.009 12.581 1.00 88.12 92 LEU A CA 1
ATOM 677 C C . LEU A 1 92 ? 0.055 6.666 13.942 1.00 88.12 92 LEU A C 1
ATOM 679 O O . LEU A 1 92 ? -0.458 5.962 14.811 1.00 88.12 92 LEU A O 1
ATOM 683 N N . PRO A 1 93 ? 0.327 7.968 14.173 1.00 89.56 93 PRO A N 1
ATOM 684 C CA . PRO A 1 93 ? 0.053 8.600 15.464 1.00 89.56 93 PRO A CA 1
ATOM 685 C C . PRO A 1 93 ? -1.418 8.505 15.876 1.00 89.56 93 PRO A C 1
ATOM 687 O O . PRO A 1 93 ? -1.701 8.136 17.013 1.00 89.56 93 PRO A O 1
ATOM 690 N N . ALA A 1 94 ? -2.344 8.740 14.940 1.00 88.50 94 ALA A N 1
ATOM 691 C CA . ALA A 1 94 ? -3.783 8.657 15.194 1.00 88.50 94 ALA A CA 1
ATOM 692 C C . ALA A 1 94 ? -4.218 7.237 15.594 1.00 88.50 94 ALA A C 1
ATOM 694 O O . ALA A 1 94 ? -5.011 7.045 16.513 1.00 88.50 94 ALA A O 1
ATOM 695 N N . VAL A 1 95 ? -3.654 6.220 14.941 1.00 89.75 95 VAL A N 1
ATOM 696 C CA . VAL A 1 95 ? -3.963 4.811 15.227 1.00 89.75 95 VAL A CA 1
ATOM 697 C C . VAL A 1 95 ? -3.339 4.367 16.549 1.00 89.75 95 VAL A C 1
ATOM 699 O O . VAL A 1 95 ? -3.945 3.609 17.305 1.00 89.75 95 VAL A O 1
ATOM 702 N N . LEU A 1 96 ? -2.140 4.859 16.866 1.00 90.38 96 LEU A N 1
ATOM 703 C CA . LEU A 1 96 ? -1.490 4.618 18.152 1.00 90.38 96 LEU A CA 1
ATOM 704 C C . LEU A 1 96 ? -2.245 5.288 19.304 1.00 90.38 96 LEU A C 1
ATOM 706 O O . LEU A 1 96 ? -2.315 4.714 20.389 1.00 90.38 96 LEU A O 1
ATOM 710 N N . GLU A 1 97 ? -2.821 6.467 19.085 1.00 90.31 97 GLU A N 1
ATOM 711 C CA . GLU A 1 97 ? -3.693 7.129 20.053 1.00 90.31 97 GLU A CA 1
ATOM 712 C C . GLU A 1 97 ? -4.992 6.342 20.260 1.00 90.31 97 GLU A C 1
ATOM 714 O O . GLU A 1 97 ? -5.307 5.999 21.399 1.00 90.31 97 GLU A O 1
ATOM 719 N N . ALA A 1 98 ? -5.662 5.930 19.178 1.00 89.56 98 ALA A N 1
ATOM 720 C CA . ALA A 1 98 ? -6.838 5.059 19.244 1.00 89.56 98 ALA A CA 1
ATOM 721 C C . ALA A 1 98 ? -6.546 3.743 19.988 1.00 89.56 98 ALA A C 1
ATOM 723 O O . ALA A 1 98 ? -7.361 3.251 20.769 1.00 89.56 98 ALA A O 1
ATOM 724 N N . ARG A 1 99 ? -5.347 3.174 19.799 1.00 90.94 99 ARG A N 1
ATOM 725 C CA . ARG A 1 99 ? -4.899 1.980 20.531 1.00 90.94 99 ARG A CA 1
ATOM 726 C C . ARG A 1 99 ? -4.782 2.236 22.031 1.00 90.94 99 ARG A C 1
ATOM 728 O O . ARG A 1 99 ? -5.160 1.368 22.810 1.00 90.94 99 ARG A O 1
ATOM 735 N N . LYS A 1 100 ? -4.243 3.388 22.438 1.00 90.19 100 LYS A N 1
ATOM 736 C CA . LYS A 1 100 ? -4.088 3.749 23.857 1.00 90.19 100 LYS A CA 1
ATOM 737 C C . LYS A 1 100 ? -5.436 3.980 24.534 1.00 90.19 100 LYS A C 1
ATOM 739 O O . LYS A 1 100 ? -5.599 3.591 25.683 1.00 90.19 100 LYS A O 1
ATOM 744 N N . THR A 1 101 ? -6.384 4.596 23.832 1.00 88.94 101 THR A N 1
ATOM 745 C CA . THR A 1 101 ? -7.737 4.844 24.348 1.00 88.94 101 THR A CA 1
ATOM 746 C C . THR A 1 101 ? -8.631 3.605 24.280 1.00 88.94 101 THR A C 1
ATOM 748 O O . THR A 1 101 ? -9.664 3.564 24.942 1.00 88.94 101 THR A O 1
ATOM 751 N N . GLY A 1 102 ? -8.249 2.594 23.490 1.00 85.81 102 GLY A N 1
ATOM 752 C CA . GLY A 1 102 ? -9.047 1.389 23.263 1.00 85.81 102 GLY A CA 1
ATOM 753 C C . GLY A 1 102 ? -10.323 1.652 22.459 1.00 85.81 102 GLY A C 1
ATOM 754 O O . GLY A 1 102 ? -11.219 0.813 22.451 1.00 85.81 102 GLY A O 1
ATOM 755 N N . ASN A 1 103 ? -10.428 2.810 21.804 1.00 81.31 103 ASN A N 1
ATOM 756 C CA . ASN A 1 103 ? -11.610 3.229 21.063 1.00 81.31 103 ASN A CA 1
ATOM 757 C C . ASN A 1 103 ? -11.184 3.896 19.748 1.00 81.31 103 ASN A C 1
ATOM 759 O O . ASN A 1 103 ? -10.334 4.786 19.750 1.00 81.31 103 ASN A O 1
ATOM 763 N N . LEU A 1 104 ? -11.789 3.489 18.625 1.00 79.31 104 LEU A N 1
ATOM 764 C CA . LEU A 1 104 ? -11.550 4.124 17.323 1.00 79.31 104 LEU A CA 1
ATOM 765 C C . LEU A 1 104 ? -12.040 5.583 17.276 1.00 79.31 104 LEU A C 1
ATOM 767 O O . LEU A 1 104 ? -11.588 6.351 16.428 1.00 79.31 104 LEU A O 1
ATOM 771 N N . GLY A 1 105 ? -12.967 5.980 18.151 1.00 79.81 105 GLY A N 1
ATOM 772 C CA . GLY A 1 105 ? -13.613 7.288 18.067 1.00 79.81 105 GLY A CA 1
ATOM 773 C C . GLY A 1 105 ? -14.286 7.481 16.695 1.00 79.81 105 GLY A C 1
ATOM 774 O O . GLY A 1 105 ? -14.890 6.541 16.180 1.00 79.81 105 GLY A O 1
ATOM 775 N N . PRO A 1 106 ? -14.188 8.668 16.067 1.00 80.56 106 PRO A N 1
ATOM 776 C CA . PRO A 1 106 ? -14.736 8.925 14.732 1.00 80.56 106 PRO A CA 1
ATOM 777 C C . PRO A 1 106 ? -13.843 8.412 13.583 1.00 80.56 106 PRO A C 1
ATOM 779 O O . PRO A 1 106 ? -14.100 8.721 12.418 1.00 80.56 106 PRO A O 1
ATOM 782 N N . PHE A 1 107 ? -12.765 7.675 13.875 1.00 83.25 107 PHE A N 1
ATOM 783 C CA . PHE A 1 107 ? -11.827 7.209 12.859 1.00 83.25 107 PHE A CA 1
ATOM 784 C C . PHE A 1 107 ? -12.465 6.146 11.955 1.00 83.25 107 PHE A C 1
ATOM 786 O O . PHE A 1 107 ? -12.948 5.116 12.424 1.00 83.25 107 PHE A O 1
ATOM 793 N N . ASN A 1 108 ? -12.428 6.366 10.639 1.00 87.88 108 ASN A N 1
ATOM 794 C CA . ASN A 1 108 ? -12.947 5.404 9.673 1.00 87.88 108 ASN A CA 1
ATOM 795 C C . ASN A 1 108 ? -11.855 4.377 9.288 1.00 87.88 108 ASN A C 1
ATOM 797 O O . ASN A 1 108 ? -10.843 4.763 8.700 1.00 87.88 108 ASN A O 1
ATOM 801 N N . PRO A 1 109 ? -12.048 3.072 9.557 1.00 87.75 109 PRO A N 1
ATOM 802 C CA . PRO A 1 109 ? -11.063 2.028 9.258 1.00 87.75 109 PRO A CA 1
ATOM 803 C C . PRO A 1 109 ? -11.007 1.630 7.768 1.00 87.75 109 PRO A C 1
ATOM 805 O O . PRO A 1 109 ? -10.046 0.993 7.320 1.00 87.75 109 PRO A O 1
ATOM 808 N N . LEU A 1 110 ? -12.017 1.996 6.974 1.00 89.75 110 LEU A N 1
ATOM 809 C CA . LEU A 1 110 ? -12.148 1.559 5.583 1.00 89.75 110 LEU A CA 1
ATOM 810 C C . LEU A 1 110 ? -11.078 2.164 4.654 1.00 89.75 110 LEU A C 1
ATOM 812 O O . LEU A 1 110 ? -10.418 1.391 3.956 1.00 89.75 110 LEU A O 1
ATOM 816 N N . PRO A 1 111 ? -10.794 3.484 4.680 1.00 90.12 111 PRO A N 1
ATOM 817 C CA . PRO A 1 111 ? -9.690 4.060 3.910 1.00 90.12 111 PRO A CA 1
ATOM 818 C C . PRO A 1 111 ? -8.339 3.419 4.236 1.00 90.12 111 PRO A C 1
ATOM 820 O O . PRO A 1 111 ? -7.559 3.131 3.334 1.00 90.12 111 PRO A O 1
ATOM 823 N N . SER A 1 112 ? -8.084 3.122 5.514 1.00 89.56 112 SER A N 1
ATOM 824 C CA . SER A 1 112 ? -6.849 2.451 5.927 1.00 89.56 112 SER A CA 1
ATOM 825 C C . SER A 1 112 ? -6.719 1.059 5.302 1.00 89.56 112 SER A C 1
ATOM 827 O O . SER A 1 112 ? -5.635 0.691 4.859 1.00 89.56 112 SER A O 1
ATOM 829 N N . THR A 1 113 ? -7.827 0.324 5.185 1.00 91.69 113 THR A N 1
ATOM 830 C CA . THR A 1 113 ? -7.856 -0.995 4.535 1.00 91.69 113 THR A CA 1
ATOM 831 C C . THR A 1 113 ? -7.551 -0.898 3.036 1.00 91.69 113 THR A C 1
ATOM 833 O O . THR A 1 113 ? -6.749 -1.670 2.514 1.00 91.69 113 THR A O 1
ATOM 836 N N . ILE A 1 114 ? -8.147 0.077 2.340 1.00 92.12 114 ILE A N 1
ATOM 837 C CA . ILE A 1 114 ? -7.901 0.315 0.906 1.00 92.12 114 ILE A CA 1
ATOM 838 C C . ILE A 1 114 ? -6.438 0.704 0.662 1.00 92.12 114 ILE A C 1
ATOM 840 O O . ILE A 1 114 ? -5.830 0.256 -0.310 1.00 92.12 114 ILE A O 1
ATOM 844 N N . MET A 1 115 ? -5.850 1.494 1.563 1.00 92.75 115 MET A N 1
ATOM 845 C CA . MET A 1 115 ? -4.446 1.892 1.473 1.00 92.75 115 MET A CA 1
ATOM 846 C C . MET A 1 115 ? -3.495 0.696 1.526 1.00 92.75 115 MET A C 1
ATOM 848 O O . MET A 1 115 ? -2.543 0.667 0.752 1.00 92.75 115 MET A O 1
ATOM 852 N N . VAL A 1 116 ? -3.768 -0.314 2.3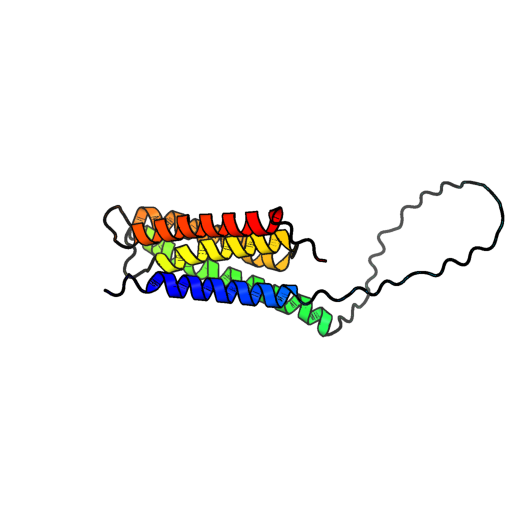61 1.00 93.88 116 VAL A N 1
ATOM 853 C CA . VAL A 1 116 ? -2.972 -1.555 2.382 1.00 93.88 116 VAL A CA 1
ATOM 854 C C . VAL A 1 116 ? -2.965 -2.201 0.997 1.00 93.88 116 VAL A C 1
ATOM 856 O O . VAL A 1 116 ? -1.901 -2.446 0.435 1.00 93.88 116 VAL A O 1
ATOM 859 N N . LEU A 1 117 ? -4.144 -2.412 0.412 1.00 94.12 117 LEU A N 1
ATOM 860 C CA . LEU A 1 117 ? -4.280 -3.041 -0.905 1.00 94.12 117 LEU A CA 1
ATOM 861 C C . LEU A 1 117 ? -3.561 -2.252 -2.003 1.00 94.12 117 LEU A C 1
ATOM 863 O O . LEU A 1 117 ? -2.863 -2.840 -2.825 1.00 94.12 117 LEU A O 1
ATOM 867 N N . SER A 1 118 ? -3.696 -0.925 -1.984 1.00 93.69 118 SER A N 1
ATOM 868 C CA . SER A 1 118 ? -3.039 -0.029 -2.938 1.00 93.69 118 SER A CA 1
ATOM 869 C C . SER A 1 118 ? -1.516 -0.159 -2.883 1.00 93.69 118 SER A C 1
ATOM 871 O O . SER A 1 118 ? -0.874 -0.375 -3.910 1.00 93.69 118 SER A O 1
ATOM 873 N N . VAL A 1 119 ? -0.931 -0.101 -1.683 1.00 94.81 119 VAL A N 1
ATOM 874 C CA . VAL A 1 119 ? 0.526 -0.174 -1.507 1.00 94.81 119 VAL A CA 1
ATOM 875 C C . VAL A 1 119 ? 1.071 -1.536 -1.937 1.00 94.81 119 VAL A C 1
ATOM 877 O O . VAL A 1 119 ? 2.098 -1.597 -2.610 1.00 94.81 119 VAL A O 1
ATOM 880 N N . PHE A 1 120 ? 0.376 -2.631 -1.618 1.00 94.25 120 PHE A N 1
ATOM 881 C CA . PHE A 1 120 ? 0.780 -3.962 -2.080 1.00 94.25 120 PHE A CA 1
ATOM 882 C C . PHE A 1 120 ? 0.663 -4.112 -3.601 1.00 94.25 120 PHE A C 1
ATOM 884 O O . PHE A 1 120 ? 1.571 -4.663 -4.220 1.00 94.25 120 PHE A O 1
ATOM 891 N N . ALA A 1 121 ? -0.391 -3.578 -4.225 1.00 93.81 121 ALA A N 1
ATOM 892 C CA . ALA A 1 121 ? -0.532 -3.598 -5.679 1.00 93.81 121 ALA A CA 1
ATOM 893 C C . ALA A 1 121 ? 0.609 -2.833 -6.375 1.00 93.81 121 ALA A C 1
ATOM 895 O O . ALA A 1 121 ? 1.209 -3.350 -7.318 1.00 93.81 121 ALA A O 1
ATOM 896 N N . TRP A 1 122 ? 0.965 -1.644 -5.876 1.00 93.25 122 TRP A N 1
ATOM 897 C CA . TRP A 1 122 ? 2.091 -0.860 -6.393 1.00 93.25 122 TRP A CA 1
ATOM 898 C C . TRP A 1 122 ? 3.450 -1.498 -6.122 1.00 93.25 122 TRP A C 1
ATOM 900 O O . TRP A 1 122 ? 4.348 -1.402 -6.959 1.00 93.25 122 TRP A O 1
ATOM 910 N N . LEU A 1 123 ? 3.611 -2.174 -4.985 1.00 93.62 123 LEU A N 1
ATOM 911 C CA . LEU A 1 123 ? 4.829 -2.912 -4.677 1.00 93.62 123 LEU A CA 1
ATOM 912 C C . LEU A 1 123 ? 5.019 -4.082 -5.649 1.00 93.62 123 LEU A C 1
ATOM 914 O O . LEU A 1 123 ? 6.098 -4.213 -6.224 1.00 93.62 123 LEU A O 1
ATOM 918 N N . CYS A 1 124 ? 3.973 -4.880 -5.891 1.00 92.31 124 CYS A N 1
ATOM 919 C CA . CYS A 1 124 ? 3.991 -5.926 -6.915 1.00 92.31 124 CYS A CA 1
ATOM 920 C C . CYS A 1 124 ? 4.341 -5.341 -8.289 1.00 92.31 124 CYS A C 1
ATOM 922 O O . CYS A 1 124 ? 5.240 -5.864 -8.944 1.00 92.31 124 CYS A O 1
ATOM 924 N N . TYR A 1 125 ? 3.736 -4.205 -8.663 1.00 90.44 125 TYR A N 1
ATOM 925 C CA . TYR A 1 125 ? 4.059 -3.503 -9.906 1.00 90.44 125 TYR A CA 1
ATOM 926 C C . TYR A 1 125 ? 5.533 -3.129 -9.997 1.00 90.44 125 TYR A C 1
ATOM 928 O O . TYR A 1 125 ? 6.195 -3.519 -10.959 1.00 90.44 125 TYR A O 1
ATOM 936 N N . GLY A 1 126 ? 6.064 -2.440 -8.984 1.00 90.81 126 GLY A N 1
ATOM 937 C CA . GLY A 1 126 ? 7.465 -2.026 -8.928 1.00 90.81 126 GLY A CA 1
ATOM 938 C C . GLY A 1 126 ? 8.441 -3.195 -9.063 1.00 90.81 126 GLY A C 1
ATOM 939 O O . GLY A 1 126 ? 9.467 -3.046 -9.728 1.00 90.81 126 GLY A O 1
ATOM 940 N N . LEU A 1 127 ? 8.096 -4.358 -8.499 1.00 90.31 127 LEU A N 1
ATOM 941 C CA . LEU A 1 127 ? 8.874 -5.590 -8.636 1.00 90.31 127 LEU A CA 1
ATOM 942 C C . LEU A 1 127 ? 8.808 -6.158 -10.062 1.00 90.31 127 LEU A C 1
ATOM 944 O O . LEU A 1 127 ? 9.850 -6.504 -10.611 1.00 90.31 127 LEU A O 1
ATOM 948 N N . THR A 1 128 ? 7.635 -6.196 -10.702 1.00 89.44 128 THR A N 1
ATOM 949 C CA . THR A 1 128 ? 7.511 -6.656 -12.101 1.00 89.44 128 THR A CA 1
ATOM 950 C C . THR A 1 128 ? 8.230 -5.758 -13.103 1.00 89.44 128 THR A C 1
ATOM 952 O O . THR A 1 128 ? 8.909 -6.269 -13.988 1.00 89.44 128 THR A O 1
ATOM 955 N N . VAL A 1 129 ? 8.131 -4.430 -12.974 1.00 90.12 129 VAL A N 1
ATOM 956 C CA . VAL A 1 129 ? 8.810 -3.495 -13.895 1.00 90.12 129 VAL A CA 1
ATOM 957 C C . VAL A 1 129 ? 10.267 -3.221 -13.510 1.00 90.12 129 VAL A C 1
ATOM 959 O O . VAL A 1 129 ? 10.937 -2.434 -14.173 1.00 90.12 129 VAL A O 1
ATOM 962 N N . SER A 1 130 ? 10.765 -3.842 -12.432 1.00 91.62 130 SER A N 1
ATOM 963 C CA . SER A 1 130 ? 12.118 -3.639 -11.895 1.00 91.62 130 SER A CA 1
ATOM 964 C C . SER A 1 130 ? 12.474 -2.161 -11.652 1.00 91.62 130 SER A C 1
ATOM 966 O O . SER A 1 130 ? 13.611 -1.742 -11.866 1.00 91.62 130 SER A O 1
ATOM 968 N N . ASN A 1 131 ? 11.507 -1.350 -11.201 1.00 90.25 131 ASN A N 1
ATOM 969 C CA . ASN A 1 131 ? 11.721 0.075 -10.933 1.00 90.25 131 ASN A CA 1
ATOM 970 C C . ASN A 1 131 ? 12.014 0.314 -9.437 1.00 90.25 131 ASN A C 1
ATOM 972 O O . ASN A 1 131 ? 11.090 0.254 -8.614 1.00 90.25 131 ASN A O 1
ATOM 976 N N . PRO A 1 132 ? 13.266 0.650 -9.065 1.00 92.06 132 PRO A N 1
ATOM 977 C CA . PRO A 1 132 ? 13.660 0.783 -7.665 1.00 92.06 132 PRO A CA 1
ATOM 978 C C . PRO A 1 132 ? 12.963 1.944 -6.945 1.00 92.06 132 PRO A C 1
ATOM 980 O O . PRO A 1 132 ? 12.750 1.856 -5.740 1.00 92.06 132 PRO A O 1
ATOM 983 N N . TRP A 1 133 ? 12.552 3.006 -7.646 1.00 92.56 133 TRP A N 1
ATOM 984 C CA . TRP A 1 133 ? 11.871 4.154 -7.032 1.00 92.56 133 TRP A CA 1
ATOM 985 C C . TRP A 1 133 ? 10.463 3.801 -6.543 1.00 92.56 133 TRP A C 1
ATOM 987 O O . TRP A 1 133 ? 10.017 4.269 -5.493 1.00 92.56 133 TRP A O 1
ATOM 997 N N . ILE A 1 134 ? 9.765 2.929 -7.271 1.00 93.06 134 ILE A N 1
ATOM 998 C CA . ILE A 1 134 ? 8.428 2.456 -6.888 1.00 93.06 134 ILE A CA 1
ATOM 999 C C . ILE A 1 134 ? 8.533 1.519 -5.684 1.00 93.06 134 ILE A C 1
ATOM 1001 O O . ILE A 1 134 ? 7.775 1.649 -4.724 1.00 93.06 134 ILE A O 1
ATOM 1005 N N . VAL A 1 135 ? 9.521 0.622 -5.691 1.00 94.44 135 VAL A N 1
ATOM 1006 C CA . VAL A 1 135 ? 9.779 -0.266 -4.551 1.00 94.44 135 VAL A CA 1
ATOM 1007 C C . VAL A 1 135 ? 10.190 0.546 -3.319 1.00 94.44 135 VAL A C 1
ATOM 1009 O O . VAL A 1 135 ? 9.633 0.340 -2.247 1.00 94.44 135 VAL A O 1
ATOM 1012 N N . ALA A 1 136 ? 11.088 1.524 -3.459 1.00 92.56 136 ALA A N 1
ATOM 1013 C CA . ALA A 1 136 ? 11.538 2.366 -2.348 1.00 92.56 136 ALA A CA 1
ATOM 1014 C C . ALA A 1 136 ? 10.422 3.249 -1.756 1.00 92.56 136 ALA A C 1
ATOM 1016 O O . ALA A 1 136 ? 10.409 3.500 -0.551 1.00 92.56 136 ALA A O 1
ATOM 1017 N N . SER A 1 137 ? 9.470 3.711 -2.574 1.00 93.69 137 SER A N 1
ATOM 1018 C CA . SER A 1 137 ? 8.314 4.486 -2.091 1.00 93.69 137 SER A CA 1
ATOM 1019 C C . SER A 1 137 ? 7.281 3.627 -1.366 1.00 93.69 137 SER A C 1
ATOM 1021 O O . SER A 1 137 ? 6.672 4.102 -0.412 1.00 93.69 137 SER A O 1
ATOM 1023 N N . ASN A 1 138 ? 7.093 2.374 -1.784 1.00 94.75 138 ASN A N 1
ATOM 1024 C CA . ASN A 1 138 ? 6.011 1.529 -1.280 1.00 94.75 138 ASN A CA 1
ATOM 1025 C C . ASN A 1 138 ? 6.456 0.519 -0.221 1.00 94.75 138 ASN A C 1
ATOM 1027 O O . ASN A 1 138 ? 5.642 0.151 0.614 1.00 94.75 138 ASN A O 1
ATOM 1031 N N . LEU A 1 139 ? 7.713 0.071 -0.199 1.00 94.12 139 LEU A N 1
ATOM 1032 C CA . LEU A 1 139 ? 8.162 -0.972 0.730 1.00 94.12 139 LEU A CA 1
ATOM 1033 C C . LEU A 1 139 ? 8.097 -0.532 2.210 1.00 94.12 139 LEU A C 1
ATOM 1035 O O . LEU A 1 139 ? 7.503 -1.265 3.005 1.00 94.12 139 LEU A O 1
ATOM 1039 N N . PRO A 1 140 ? 8.615 0.647 2.619 1.00 93.81 140 PRO A N 1
ATOM 1040 C CA . PRO A 1 140 ? 8.455 1.107 4.001 1.00 93.81 140 PRO A CA 1
ATOM 1041 C C . PRO A 1 140 ? 6.994 1.475 4.298 1.00 93.81 140 PRO A C 1
ATOM 1043 O O . PRO A 1 140 ? 6.484 1.186 5.382 1.00 93.81 140 PRO A O 1
ATOM 1046 N N . GLY A 1 141 ? 6.299 2.035 3.302 1.00 92.25 141 GLY A N 1
ATOM 1047 C CA . GLY A 1 141 ? 4.862 2.285 3.339 1.00 92.25 141 GLY A CA 1
ATOM 1048 C C . GLY A 1 141 ? 4.040 1.036 3.637 1.00 92.25 141 GLY A C 1
ATOM 1049 O O . GLY A 1 141 ? 3.149 1.094 4.478 1.00 92.25 141 GLY A O 1
ATOM 1050 N N . ALA A 1 142 ? 4.377 -0.102 3.022 1.00 93.75 142 ALA A N 1
ATOM 1051 C CA . ALA A 1 142 ? 3.685 -1.378 3.178 1.00 93.75 142 ALA A CA 1
ATOM 1052 C C . ALA A 1 142 ? 3.749 -1.849 4.628 1.00 93.75 142 ALA A C 1
ATOM 1054 O O . ALA A 1 142 ? 2.731 -2.232 5.202 1.00 93.75 142 ALA A O 1
ATOM 1055 N N . ALA A 1 143 ? 4.930 -1.749 5.244 1.00 93.31 143 ALA A N 1
ATOM 1056 C CA . ALA A 1 143 ? 5.109 -2.064 6.653 1.00 93.31 143 ALA A CA 1
ATOM 1057 C C . ALA A 1 143 ? 4.273 -1.135 7.551 1.00 93.31 143 ALA A C 1
ATOM 1059 O O . ALA A 1 143 ? 3.592 -1.616 8.456 1.00 93.31 143 ALA A O 1
ATOM 1060 N N . ALA A 1 144 ? 4.269 0.175 7.277 1.00 93.25 144 ALA A N 1
ATOM 1061 C CA . ALA A 1 144 ? 3.508 1.155 8.051 1.00 93.25 144 ALA A CA 1
ATOM 1062 C C . ALA A 1 144 ? 1.988 0.926 7.966 1.00 93.25 144 ALA A C 1
ATOM 1064 O O . ALA A 1 144 ? 1.318 0.831 8.996 1.00 93.25 144 ALA A O 1
ATOM 1065 N N . VAL A 1 145 ? 1.434 0.789 6.756 1.00 93.31 145 VAL A N 1
ATOM 1066 C CA . VAL A 1 145 ? -0.014 0.594 6.566 1.00 93.31 145 VAL A CA 1
ATOM 1067 C C . VAL A 1 145 ? -0.476 -0.773 7.066 1.00 93.31 145 VAL A C 1
ATOM 1069 O O . VAL A 1 145 ? -1.563 -0.871 7.635 1.00 93.31 145 VAL A O 1
ATOM 1072 N N . LEU A 1 146 ? 0.352 -1.815 6.929 1.00 93.38 146 LEU A N 1
ATOM 1073 C CA . LEU A 1 146 ? 0.053 -3.138 7.473 1.00 93.38 146 LEU A CA 1
ATOM 1074 C C . LEU A 1 146 ? 0.060 -3.121 9.006 1.00 93.38 146 LEU A C 1
ATOM 1076 O O . LEU A 1 146 ? -0.859 -3.659 9.618 1.00 93.38 146 LEU A O 1
ATOM 1080 N N . ALA A 1 147 ? 1.042 -2.463 9.631 1.00 92.44 147 ALA A N 1
ATOM 1081 C CA . ALA A 1 147 ? 1.081 -2.297 11.083 1.00 92.44 147 ALA A CA 1
ATOM 1082 C C . ALA A 1 147 ? -0.162 -1.554 11.596 1.00 92.44 147 ALA A C 1
ATOM 1084 O O . ALA A 1 147 ? -0.805 -2.006 12.545 1.00 92.44 147 ALA A O 1
ATOM 1085 N N . THR A 1 148 ? -0.551 -0.466 10.927 1.00 91.75 148 THR A N 1
ATOM 1086 C CA . THR A 1 148 ? -1.791 0.263 11.218 1.00 91.75 148 THR A CA 1
ATOM 1087 C C . THR A 1 148 ? -3.020 -0.647 11.125 1.00 91.75 148 THR A C 1
ATOM 1089 O O . THR A 1 148 ? -3.841 -0.662 12.041 1.00 91.75 148 THR A O 1
ATOM 1092 N N . PHE A 1 149 ? -3.138 -1.444 10.061 1.00 92.50 149 PHE A N 1
ATOM 1093 C CA . PHE A 1 149 ? -4.273 -2.346 9.855 1.00 92.50 149 PHE A CA 1
ATOM 1094 C C . PHE A 1 149 ? -4.365 -3.444 10.925 1.00 92.50 149 PHE A C 1
ATOM 1096 O O . PHE A 1 149 ? -5.443 -3.696 11.466 1.00 92.50 149 PHE A O 1
ATOM 1103 N N . VAL A 1 150 ? -3.232 -4.052 11.287 1.00 92.06 150 VAL A N 1
ATOM 1104 C CA . VAL A 1 150 ? -3.154 -5.074 12.345 1.00 92.06 150 VAL A CA 1
ATOM 1105 C C . VAL A 1 150 ? -3.553 -4.503 13.706 1.00 92.06 150 VAL A C 1
ATOM 1107 O O . VAL A 1 150 ? -4.217 -5.190 14.478 1.00 92.06 150 VAL A O 1
ATOM 1110 N N . ILE A 1 151 ? -3.195 -3.249 14.000 1.00 91.44 151 ILE A N 1
ATOM 1111 C CA . ILE A 1 151 ? -3.607 -2.574 15.238 1.00 91.44 151 ILE A CA 1
ATOM 1112 C C . ILE A 1 151 ? -5.108 -2.254 15.213 1.00 91.44 151 ILE A C 1
ATOM 1114 O O . ILE A 1 151 ? -5.782 -2.457 16.216 1.00 91.44 151 ILE A O 1
ATOM 1118 N N . LEU A 1 152 ? -5.648 -1.793 14.084 1.00 89.62 152 LEU A N 1
ATOM 1119 C CA . LEU A 1 152 ? -7.057 -1.400 13.941 1.00 89.62 152 LEU A CA 1
ATOM 1120 C C . LEU A 1 152 ? -8.049 -2.562 14.079 1.00 89.62 152 LEU A C 1
ATOM 1122 O O . LEU A 1 152 ? -9.135 -2.375 14.626 1.00 89.62 152 LEU A O 1
ATOM 1126 N N . LEU A 1 153 ? -7.702 -3.750 13.582 1.00 89.94 153 LEU A N 1
ATOM 1127 C CA . LEU A 1 153 ? -8.582 -4.925 13.583 1.00 89.94 153 LEU A CA 1
ATOM 1128 C C . LEU A 1 153 ? -9.162 -5.291 14.964 1.00 89.94 153 LEU A C 1
ATOM 1130 O O . LEU A 1 153 ? -10.386 -5.367 15.077 1.00 89.94 153 LEU A O 1
ATOM 1134 N N . PRO A 1 154 ? -8.352 -5.510 16.019 1.00 89.12 154 PRO A N 1
ATOM 1135 C CA . PRO A 1 154 ? -8.874 -5.864 17.338 1.00 89.12 154 PRO A CA 1
ATOM 1136 C C . PRO A 1 154 ? -9.668 -4.729 17.992 1.00 89.12 154 PRO A C 1
ATOM 1138 O O . PRO A 1 154 ? -10.587 -5.007 18.760 1.00 89.12 154 PRO A O 1
ATOM 1141 N N . LEU A 1 155 ? -9.362 -3.467 17.669 1.00 87.56 155 LEU A N 1
ATOM 1142 C CA . LEU A 1 155 ? -10.080 -2.310 18.209 1.00 87.56 155 LEU A CA 1
ATOM 1143 C C . LEU A 1 155 ? -11.543 -2.259 17.747 1.00 87.56 155 LEU A C 1
ATOM 1145 O O . LEU A 1 155 ? -12.385 -1.712 18.452 1.00 87.56 155 LEU A O 1
ATOM 1149 N N . MET A 1 156 ? -11.862 -2.818 16.576 1.00 85.06 156 MET A N 1
ATOM 1150 C CA . MET A 1 156 ? -13.224 -2.791 16.042 1.00 85.06 156 MET A CA 1
ATOM 1151 C C . MET A 1 156 ? -14.175 -3.770 16.748 1.00 85.06 156 MET A C 1
ATOM 1153 O O . MET A 1 156 ? -15.379 -3.609 16.620 1.00 85.06 156 MET A O 1
ATOM 1157 N N . GLY A 1 157 ? -13.706 -4.754 17.522 1.00 81.12 157 GLY A N 1
ATOM 1158 C CA . GLY A 1 157 ? -14.595 -5.723 18.186 1.00 81.12 157 GLY A CA 1
ATOM 1159 C C . GLY A 1 157 ? -15.531 -6.482 17.220 1.00 81.12 157 GLY A C 1
ATOM 1160 O O . GLY A 1 157 ? -15.502 -6.291 16.009 1.00 81.12 157 GLY A O 1
ATOM 1161 N N . ARG A 1 158 ? -16.375 -7.391 17.730 1.00 74.81 158 ARG A N 1
ATOM 1162 C CA . ARG A 1 158 ? -17.270 -8.212 16.877 1.00 74.81 158 ARG A CA 1
ATOM 1163 C C . ARG A 1 158 ? -18.551 -7.500 16.431 1.00 74.81 158 ARG A C 1
ATOM 1165 O O . ARG A 1 158 ? -19.174 -7.938 15.472 1.00 74.81 158 ARG A O 1
ATOM 1172 N N . GLU A 1 159 ? -18.941 -6.423 17.108 1.00 75.62 159 GLU A N 1
ATOM 1173 C CA . GLU A 1 159 ? -20.229 -5.750 16.878 1.00 75.62 159 GLU A CA 1
ATOM 1174 C C . GLU A 1 159 ? -20.143 -4.550 15.923 1.00 75.62 159 GLU A C 1
ATOM 1176 O O . GLU A 1 159 ? -21.164 -4.002 15.499 1.00 75.62 159 GLU A O 1
ATOM 1181 N N . HIS A 1 160 ? -18.937 -4.120 15.551 1.00 80.00 160 HIS A N 1
ATOM 1182 C CA . HIS A 1 160 ? -18.774 -2.916 14.750 1.00 80.00 160 HIS A CA 1
ATOM 1183 C C . HIS A 1 160 ? -19.070 -3.185 13.274 1.00 80.00 160 HIS A C 1
ATOM 1185 O O . HIS A 1 160 ? -18.392 -3.964 12.604 1.00 80.00 160 HIS A O 1
ATOM 1191 N N . LYS A 1 161 ? -20.062 -2.470 12.734 1.00 81.75 161 LYS A N 1
ATOM 1192 C CA . LYS A 1 161 ? -20.545 -2.624 11.349 1.00 81.75 161 LYS A CA 1
ATOM 1193 C C . LYS A 1 161 ? -19.439 -2.473 10.295 1.00 81.75 161 LYS A C 1
ATOM 1195 O O . LYS A 1 161 ? -19.523 -3.080 9.232 1.00 81.75 161 LYS A O 1
ATOM 1200 N N . ALA A 1 162 ? -18.395 -1.693 10.589 1.00 84.69 162 ALA A N 1
ATOM 1201 C CA . ALA A 1 162 ? -17.270 -1.501 9.672 1.00 84.69 162 ALA A CA 1
ATOM 1202 C C . ALA A 1 162 ? -16.326 -2.715 9.583 1.00 84.69 162 ALA A C 1
ATOM 1204 O O . ALA A 1 162 ? -15.607 -2.829 8.595 1.00 84.69 162 ALA A O 1
ATOM 1205 N N . LEU A 1 163 ? -16.338 -3.638 10.556 1.00 88.38 163 LEU A N 1
ATOM 1206 C CA . LEU A 1 163 ? -15.440 -4.796 10.555 1.00 88.38 163 LEU A CA 1
ATOM 1207 C C . LEU A 1 163 ? -15.684 -5.680 9.328 1.00 88.38 163 LEU A C 1
ATOM 1209 O O . LEU A 1 163 ? -14.743 -5.999 8.604 1.00 88.38 163 LEU A O 1
ATOM 1213 N N . ALA A 1 164 ? -16.947 -6.027 9.066 1.00 88.81 164 ALA A N 1
ATOM 1214 C CA . ALA A 1 164 ? -17.316 -6.853 7.919 1.00 88.81 164 ALA A CA 1
ATOM 1215 C C . ALA A 1 164 ? -16.949 -6.171 6.590 1.00 88.81 164 ALA A C 1
ATOM 1217 O O . ALA A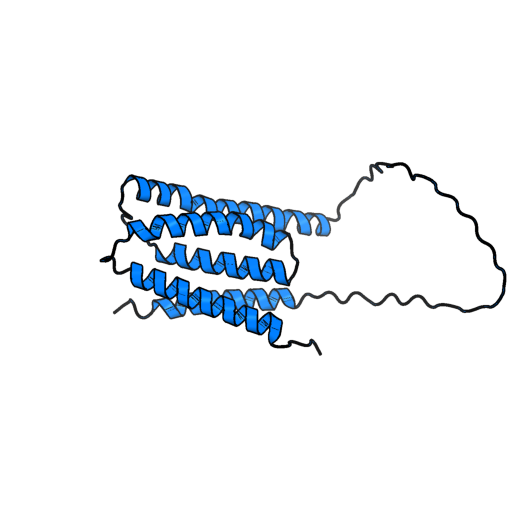 1 164 ? -16.462 -6.826 5.667 1.00 88.81 164 ALA A O 1
ATOM 1218 N N . ALA A 1 165 ? -17.116 -4.847 6.505 1.00 89.56 165 ALA A N 1
ATOM 1219 C CA . ALA A 1 165 ? -16.717 -4.066 5.337 1.00 89.56 165 ALA A CA 1
ATOM 1220 C C . ALA A 1 165 ? -15.190 -4.072 5.142 1.00 89.56 165 ALA A C 1
ATOM 1222 O O . ALA A 1 165 ? -14.719 -4.326 4.038 1.00 89.56 165 ALA A O 1
ATOM 1223 N N . CYS A 1 166 ? -14.403 -3.872 6.202 1.00 91.25 166 CYS A N 1
ATOM 1224 C CA . CYS A 1 166 ? -12.942 -3.939 6.144 1.00 91.25 166 CYS A CA 1
ATOM 1225 C C . CYS A 1 166 ? -12.445 -5.338 5.764 1.00 91.25 166 CYS A C 1
ATOM 1227 O O . CYS A 1 166 ? -11.609 -5.472 4.877 1.00 91.25 166 CYS A O 1
ATOM 1229 N N . GLN A 1 167 ? -12.980 -6.391 6.381 1.00 92.75 167 GLN A N 1
ATOM 1230 C CA . GLN A 1 167 ? -12.584 -7.770 6.088 1.00 92.75 167 GLN A CA 1
ATOM 1231 C C . GLN A 1 167 ? -12.929 -8.172 4.651 1.00 92.75 167 GLN A C 1
ATOM 1233 O O . GLN A 1 167 ? -12.071 -8.697 3.946 1.00 92.75 167 GLN A O 1
ATOM 1238 N N . SER A 1 168 ? -14.151 -7.883 4.190 1.00 92.12 168 SER A N 1
ATOM 1239 C CA . SER A 1 168 ? -14.562 -8.171 2.809 1.00 92.12 168 SER A CA 1
ATOM 1240 C C . SER A 1 168 ? -13.775 -7.351 1.788 1.00 92.12 168 SER A C 1
ATOM 1242 O O . SER A 1 168 ? -13.351 -7.902 0.777 1.00 92.12 168 SER A O 1
ATOM 1244 N N . THR A 1 169 ? -13.503 -6.073 2.073 1.00 91.50 169 THR A N 1
ATOM 1245 C CA . THR A 1 169 ? -12.662 -5.224 1.216 1.00 91.50 169 THR A CA 1
ATOM 1246 C C . THR A 1 169 ? -11.244 -5.772 1.141 1.00 91.50 169 THR A C 1
ATOM 1248 O O . THR A 1 169 ? -10.711 -5.912 0.047 1.00 91.50 169 THR A O 1
ATOM 1251 N N . PHE A 1 170 ? -10.642 -6.129 2.279 1.00 94.00 170 PHE A N 1
ATOM 1252 C CA . PHE A 1 170 ? -9.289 -6.674 2.329 1.00 94.00 170 PHE A CA 1
ATOM 1253 C C . PHE A 1 170 ? -9.184 -8.002 1.575 1.00 94.00 170 PHE A C 1
ATOM 1255 O O . PHE A 1 170 ? -8.339 -8.141 0.698 1.00 94.00 170 PHE A O 1
ATOM 1262 N N . VAL A 1 171 ? -10.064 -8.963 1.868 1.00 94.62 171 VAL A N 1
ATOM 1263 C CA . VAL A 1 171 ? -10.040 -10.284 1.222 1.00 94.62 171 VAL A CA 1
ATOM 1264 C C . VAL A 1 171 ? -10.369 -10.167 -0.264 1.00 94.62 171 VAL A C 1
ATOM 1266 O O . VAL A 1 171 ? -9.633 -10.697 -1.091 1.00 94.62 171 VAL A O 1
ATOM 1269 N N . GLY A 1 172 ? -11.430 -9.440 -0.622 1.00 94.69 172 GLY A N 1
ATOM 1270 C CA . GLY A 1 172 ? -11.826 -9.235 -2.014 1.00 94.69 172 GLY A CA 1
ATOM 1271 C C . GLY A 1 172 ? -10.751 -8.507 -2.819 1.00 94.69 172 GLY A C 1
ATOM 1272 O O . GLY A 1 172 ? -10.401 -8.936 -3.916 1.00 94.69 172 GLY A O 1
ATOM 1273 N N . GLY A 1 173 ? -10.159 -7.460 -2.247 1.00 92.25 173 GLY A N 1
ATOM 1274 C CA . GLY A 1 173 ? -9.057 -6.726 -2.857 1.00 92.25 173 GLY A CA 1
ATOM 1275 C C . GLY A 1 173 ? -7.780 -7.553 -2.987 1.00 92.25 173 GLY A C 1
ATOM 1276 O O . GLY A 1 173 ? -7.109 -7.467 -4.014 1.00 92.25 173 GLY A O 1
ATOM 1277 N N . ALA A 1 174 ? -7.453 -8.391 -2.001 1.00 93.69 174 ALA A N 1
ATOM 1278 C CA . ALA A 1 174 ? -6.312 -9.300 -2.072 1.00 93.69 174 ALA A CA 1
ATOM 1279 C C . ALA A 1 174 ? -6.517 -10.367 -3.154 1.00 93.69 174 ALA A C 1
ATOM 1281 O O . ALA A 1 174 ? -5.612 -10.597 -3.951 1.00 93.69 174 ALA A O 1
ATOM 1282 N N . MET A 1 175 ? -7.711 -10.963 -3.243 1.00 95.00 175 MET A N 1
ATOM 1283 C CA . MET A 1 175 ? -8.056 -11.909 -4.311 1.00 95.00 175 MET A CA 1
ATOM 1284 C C . MET A 1 175 ? -7.990 -11.250 -5.690 1.00 95.00 175 MET A C 1
ATOM 1286 O O . MET A 1 175 ? -7.413 -11.824 -6.609 1.00 95.00 175 MET A O 1
ATOM 1290 N N . ALA A 1 176 ? -8.515 -10.030 -5.832 1.00 92.31 176 ALA A N 1
ATOM 1291 C CA . ALA A 1 176 ? -8.436 -9.275 -7.079 1.00 92.31 176 ALA A CA 1
ATOM 1292 C C . ALA A 1 176 ? -6.985 -8.937 -7.452 1.00 92.31 176 ALA A C 1
ATOM 1294 O O . ALA A 1 176 ? -6.597 -9.105 -8.602 1.00 92.31 176 ALA A O 1
ATOM 1295 N N . THR A 1 177 ? -6.171 -8.521 -6.479 1.00 89.88 177 THR A N 1
ATOM 1296 C CA . THR A 1 177 ? -4.749 -8.208 -6.685 1.00 89.88 177 THR A CA 1
ATOM 1297 C C . THR A 1 177 ? -3.980 -9.459 -7.101 1.00 89.88 177 THR A C 1
ATOM 1299 O O . THR A 1 177 ? -3.286 -9.442 -8.112 1.00 89.88 177 THR A O 1
ATOM 1302 N N . LEU A 1 178 ? -4.144 -10.570 -6.381 1.00 90.44 178 LEU A N 1
ATOM 1303 C CA . LEU A 1 178 ? -3.508 -11.841 -6.725 1.00 90.44 178 LEU A CA 1
ATOM 1304 C C . LEU A 1 178 ? -3.967 -12.351 -8.092 1.00 90.44 178 LEU A C 1
ATOM 1306 O O . LEU A 1 178 ? -3.130 -12.768 -8.886 1.00 90.44 178 LEU A O 1
ATOM 1310 N N . GLY A 1 179 ? -5.265 -12.288 -8.393 1.00 92.00 179 GLY A N 1
ATOM 1311 C CA . GLY A 1 179 ? -5.818 -12.687 -9.687 1.00 92.00 179 GLY A CA 1
ATOM 1312 C C . GLY A 1 179 ? -5.277 -11.839 -10.836 1.00 92.00 179 GLY A C 1
ATOM 1313 O O . GLY A 1 179 ? -4.820 -12.389 -11.836 1.00 92.00 179 GLY A O 1
ATOM 1314 N N . LEU A 1 180 ? -5.246 -10.514 -10.663 1.00 88.44 180 LEU A N 1
ATOM 1315 C CA . LEU A 1 180 ? -4.679 -9.575 -11.629 1.00 88.44 180 LEU A CA 1
ATOM 1316 C C . LEU A 1 180 ? -3.201 -9.874 -11.894 1.00 88.44 180 LEU A C 1
ATOM 1318 O O . LEU A 1 180 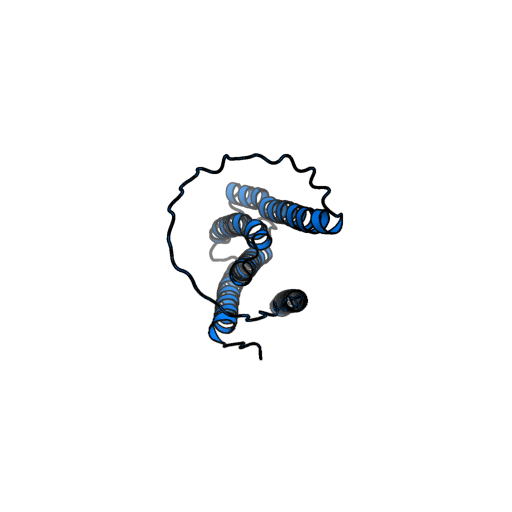? -2.806 -9.983 -13.050 1.00 88.44 180 LEU A O 1
ATOM 1322 N N . TRP A 1 181 ? -2.389 -10.045 -10.848 1.00 87.38 181 TRP A N 1
ATOM 1323 C CA . TRP A 1 181 ? -0.958 -10.325 -11.001 1.00 87.38 181 TRP A CA 1
ATOM 1324 C C . TRP A 1 181 ? -0.681 -11.716 -11.565 1.00 87.38 181 TRP A C 1
ATOM 1326 O O . TRP A 1 181 ? 0.201 -11.864 -12.404 1.00 87.38 181 TRP A O 1
ATOM 1336 N N . THR A 1 182 ? -1.463 -12.722 -11.172 1.00 88.81 182 THR A N 1
ATOM 1337 C CA . THR A 1 182 ? -1.390 -14.069 -11.757 1.00 88.81 182 THR A CA 1
ATOM 1338 C C . THR A 1 182 ? -1.691 -14.004 -13.253 1.00 88.81 182 THR A C 1
ATOM 1340 O O . THR A 1 182 ? -0.937 -14.546 -14.058 1.00 88.81 182 THR A O 1
ATOM 1343 N N . PHE A 1 183 ? -2.744 -13.285 -13.648 1.00 88.31 183 PHE A N 1
ATOM 1344 C CA . PHE A 1 183 ? -3.070 -13.076 -15.054 1.00 88.31 183 PHE A CA 1
ATOM 1345 C C . PHE A 1 183 ? -1.992 -12.269 -15.789 1.00 88.31 183 PHE A C 1
ATOM 1347 O O . PHE A 1 183 ? -1.617 -12.636 -16.891 1.00 88.31 183 PHE A O 1
ATOM 1354 N N . ALA A 1 184 ? -1.440 -11.211 -15.197 1.00 84.94 184 ALA A N 1
ATOM 1355 C CA . ALA A 1 184 ? -0.398 -10.414 -15.842 1.00 84.94 184 ALA A CA 1
ATOM 1356 C C . ALA A 1 184 ? 0.900 -11.212 -16.072 1.00 84.94 184 ALA A C 1
ATOM 1358 O O . ALA A 1 184 ? 1.527 -11.077 -17.119 1.00 84.94 184 ALA A O 1
ATOM 1359 N N . VAL A 1 185 ? 1.293 -12.058 -15.114 1.00 83.62 185 VAL A N 1
ATOM 1360 C CA . VAL A 1 185 ? 2.527 -12.857 -15.185 1.00 83.62 185 VAL A CA 1
ATOM 1361 C C . VAL A 1 185 ? 2.367 -14.079 -16.092 1.00 83.62 185 VAL A C 1
ATOM 1363 O O . VAL A 1 185 ? 3.256 -14.366 -16.890 1.00 83.62 185 VAL A O 1
ATOM 1366 N N . PHE A 1 186 ? 1.250 -14.805 -15.989 1.00 86.38 186 PHE A N 1
ATOM 1367 C CA . PHE A 1 186 ? 1.049 -16.076 -16.700 1.00 86.38 186 PHE A CA 1
ATOM 1368 C C . PHE A 1 186 ? 0.130 -15.980 -17.916 1.00 86.38 186 PHE A C 1
ATOM 1370 O O . PHE A 1 186 ? 0.130 -16.880 -18.750 1.00 86.38 186 PHE A O 1
ATOM 1377 N N . GLY A 1 187 ? -0.644 -14.905 -18.047 1.00 82.00 187 GLY A N 1
ATOM 1378 C CA . GLY A 1 187 ? -1.596 -14.696 -19.140 1.00 82.00 187 GLY A CA 1
ATOM 1379 C C . GLY A 1 187 ? -0.945 -14.447 -20.496 1.00 82.00 187 GLY A C 1
ATOM 1380 O O . GLY A 1 187 ? -1.662 -14.258 -21.471 1.00 82.00 187 GLY A O 1
ATOM 1381 N N . GLY A 1 188 ? 0.390 -14.476 -20.579 1.00 60.31 188 GLY A N 1
ATOM 1382 C CA . GLY A 1 188 ? 1.082 -14.573 -21.857 1.00 60.31 188 GLY A CA 1
ATOM 1383 C C . GLY A 1 188 ? 0.802 -13.383 -22.762 1.00 60.31 188 GLY A C 1
ATOM 1384 O O . GLY A 1 188 ? 0.541 -13.570 -23.947 1.00 60.31 188 GLY A O 1
ATOM 1385 N N . GLY A 1 189 ? 0.888 -12.164 -22.220 1.00 58.00 189 GLY A N 1
ATOM 1386 C CA . GLY A 1 189 ? 1.073 -10.958 -23.023 1.00 58.00 189 GLY A CA 1
ATOM 1387 C C . GLY A 1 189 ? 2.425 -11.006 -23.737 1.00 58.00 189 GLY A C 1
ATOM 1388 O O . GLY A 1 189 ? 3.324 -10.230 -23.430 1.00 58.00 189 GLY A O 1
ATOM 1389 N N . SER A 1 190 ? 2.593 -11.961 -24.652 1.00 46.56 190 SER A N 1
ATOM 1390 C CA . SER A 1 190 ? 3.571 -11.913 -25.719 1.00 46.56 190 SER A CA 1
ATOM 1391 C C . SER A 1 190 ? 3.285 -10.627 -26.475 1.00 46.56 190 SER A C 1
ATOM 1393 O O . SER A 1 190 ? 2.309 -10.541 -27.216 1.00 46.56 190 SER A O 1
ATOM 1395 N N . ALA A 1 191 ? 4.101 -9.610 -26.221 1.00 45.44 191 ALA A N 1
ATOM 1396 C CA . ALA A 1 191 ? 4.224 -8.477 -27.113 1.00 45.44 191 ALA A CA 1
ATOM 1397 C C . ALA A 1 191 ? 4.590 -9.035 -28.497 1.00 45.44 191 ALA A C 1
ATOM 1399 O O . ALA A 1 191 ? 5.715 -9.493 -28.710 1.00 45.44 191 ALA A O 1
ATOM 1400 N N . ALA A 1 192 ? 3.587 -9.100 -29.369 1.00 35.00 192 ALA A N 1
ATOM 1401 C CA . ALA A 1 192 ? 3.762 -9.127 -30.810 1.00 35.00 192 ALA A CA 1
ATOM 1402 C C . ALA A 1 192 ? 4.059 -7.703 -31.292 1.00 35.00 192 ALA A C 1
ATOM 1404 O O . ALA A 1 192 ? 3.488 -6.758 -30.696 1.00 35.00 192 ALA A O 1
#

Sequence (192 aa):
VDLLVQPAWAMLLFSSLLASAAAFSNHGTPLQQLRPRACATSDTVQQPCLVARPSLLLIRGGQTQMSLAQAFSVYAPAMGVLTSNALYFSALPAVLEARKTGNLGPFNPLPSTIMVLSVFAWLCYGLTVSNPWIVASNLPGAAAVLATFVILLPLMGREHKALAACQSTFVGGAMATLGLWTFAVFGGGSAA

Organism: NCBI:txid33657

pLDDT: mean 74.04, std 20.72, range [35.0, 95.0]

Secondary structure (DSSP, 8-state):
-TTSSHHHHHHHHHHHHHHHHHHHHT-----------------------------------------HHHHHHHHHHHHHHHHHHHHHHHTHHHHHHHHHHT--TT--HHHHHHHHHHHHHHHHHHHHTT-HHHHHHHHHHHHHHHHHHHHHHHHTTTT-HHHHHHHHHHHHHHHHHHHHHHHHHHS-----

InterPro domains:
  IPR004316 Sugar transporter SWEET repeat [PF03083] (79-149)